Protein 4WPK (pdb70)

Structure (mmCIF, N/CA/C/O backbone):
data_4WPK
#
_entry.id   4WPK
#
_cell.length_a   38.919
_cell.length_b   63.473
_cell.length_c   45.186
_cell.angle_alpha   90.00
_cell.angle_beta   112.89
_cell.angle_gamma   90.00
#
_symmetry.space_group_name_H-M   'P 1 21 1'
#
loop_
_entity.id
_entity.type
_entity.pdbx_description
1 polymer 'Uracil-DNA glycosylase'
2 non-polymer 'CITRIC ACID'
3 non-polymer 'SODIUM ION'
4 water water
#
loop_
_atom_site.group_PDB
_atom_site.id
_atom_site.type_symbol
_atom_site.label_atom_id
_atom_site.label_alt_id
_atom_site.label_comp_id
_atom_site.label_asym_id
_atom_site.label_entity_id
_atom_site.label_seq_id
_atom_site.pdbx_PDB_ins_code
_atom_site.Cartn_x
_atom_site.Cartn_y
_atom_site.Cartn_z
_atom_site.occupancy
_atom_site.B_iso_or_equiv
_atom_site.auth_seq_id
_atom_site.auth_comp_id
_atom_site.auth_asym_id
_atom_site.auth_atom_id
_atom_site.pdbx_PDB_model_num
ATOM 1 N N . SER A 1 11 ? 35.672 -13.975 62.239 1.00 21.48 0 SER A N 1
ATOM 2 C CA . SER A 1 11 ? 35.011 -12.615 62.253 1.00 19.10 0 SER A CA 1
ATOM 3 C C . SER A 1 11 ? 35.939 -11.475 61.834 1.00 14.12 0 SER A C 1
ATOM 4 O O . SER A 1 11 ? 36.963 -11.321 62.420 1.00 14.47 0 SER A O 1
ATOM 7 N N . MET A 1 12 ? 35.518 -10.683 60.849 1.00 15.78 1 MET A N 1
ATOM 8 C CA . MET A 1 12 ? 36.406 -9.653 60.384 1.00 14.48 1 MET A CA 1
ATOM 9 C C . MET A 1 12 ? 36.491 -8.454 61.326 1.00 12.00 1 MET A C 1
ATOM 10 O O . MET A 1 12 ? 37.436 -7.701 61.218 1.00 13.22 1 MET A O 1
ATOM 15 N N . THR A 1 13 ? 35.584 -8.308 62.309 1.00 12.81 2 THR A N 1
ATOM 16 C CA . THR A 1 13 ? 35.811 -7.305 63.323 1.00 14.74 2 THR A CA 1
ATOM 17 C C . THR A 1 13 ? 36.914 -7.732 64.297 1.00 13.46 2 THR A C 1
ATOM 18 O O . THR A 1 13 ? 37.688 -6.862 64.799 1.00 18.02 2 THR A O 1
ATOM 20 N N . ALA A 1 14 ? 37.000 -9.027 64.561 1.00 12.03 3 ALA A N 1
ATOM 21 C CA . ALA A 1 14 ? 37.780 -9.529 65.659 1.00 12.80 3 ALA A CA 1
ATOM 22 C C . ALA A 1 14 ? 39.127 -10.093 65.269 1.00 12.26 3 ALA A C 1
ATOM 23 O O . ALA A 1 14 ? 40.043 -10.072 66.075 1.00 14.04 3 ALA A O 1
ATOM 25 N N . ARG A 1 15 ? 39.270 -10.607 64.046 1.00 12.33 4 ARG A N 1
ATOM 26 C CA . ARG A 1 15 ? 40.516 -11.260 63.678 1.00 12.08 4 ARG A CA 1
ATOM 27 C C . ARG A 1 15 ? 41.187 -10.604 62.509 1.00 10.60 4 ARG A C 1
ATOM 28 O O . ARG A 1 15 ? 40.516 -10.050 61.685 1.00 10.86 4 ARG A O 1
ATOM 36 N N . PRO A 1 16 ? 42.508 -10.784 62.393 1.00 10.94 5 PRO A N 1
ATOM 37 C CA . PRO A 1 16 ? 43.242 -10.009 61.415 1.00 11.05 5 PRO A CA 1
ATOM 38 C C . PRO A 1 16 ? 43.229 -10.641 60.060 1.00 9.21 5 PRO A C 1
ATOM 39 O O . PRO A 1 16 ? 42.924 -11.822 59.932 1.00 10.15 5 PRO A O 1
ATOM 43 N N . LEU A 1 17 ? 43.676 -9.909 59.049 1.00 9.89 6 LEU A N 1
ATOM 44 C CA . LEU A 1 17 ? 43.730 -10.449 57.706 1.00 9.78 6 LEU A CA 1
ATOM 45 C C . LEU A 1 17 ? 44.572 -11.705 57.604 1.00 9.49 6 LEU A C 1
ATOM 46 O O . LEU A 1 17 ? 44.236 -12.595 56.834 1.00 10.40 6 LEU A O 1
ATOM 51 N N . SER A 1 18 ? 45.637 -11.795 58.403 1.00 9.86 7 SER A N 1
ATOM 52 C CA . SER A 1 18 ? 46.470 -12.991 58.327 1.00 11.21 7 SER A CA 1
ATOM 53 C C . SER A 1 18 ? 45.712 -14.259 58.672 1.00 11.48 7 SER A C 1
ATOM 54 O O . SER A 1 18 ? 46.120 -15.345 58.272 1.00 13.27 7 SER A O 1
ATOM 57 N N . GLU A 1 19 ? 44.656 -14.146 59.461 1.00 11.01 8 GLU A N 1
ATOM 58 C CA . GLU A 1 19 ? 43.764 -15.248 59.754 1.00 12.60 8 GLU A CA 1
ATOM 59 C C . GLU A 1 19 ? 42.618 -15.360 58.741 1.00 12.79 8 GLU A C 1
ATOM 60 O O . GLU A 1 19 ? 42.180 -16.467 58.419 1.00 16.69 8 GLU A O 1
ATOM 66 N N . LEU A 1 20 ? 42.071 -14.249 58.266 1.00 10.91 9 LEU A N 1
ATOM 67 C CA . LEU A 1 20 ? 40.856 -14.245 57.460 1.00 11.75 9 LEU A CA 1
ATOM 68 C C . LEU A 1 20 ? 41.075 -14.692 56.010 1.00 10.61 9 LEU A C 1
ATOM 69 O O . LEU A 1 20 ? 40.171 -15.227 55.365 1.00 13.01 9 LEU A O 1
ATOM 74 N N . VAL A 1 21 ? 42.237 -14.349 55.437 1.00 9.46 10 VAL A N 1
ATOM 75 C CA . VAL A 1 21 ? 42.466 -14.511 54.017 1.00 9.33 10 VAL A CA 1
ATOM 76 C C . VAL A 1 21 ? 43.835 -15.165 53.755 1.00 8.58 10 VAL A C 1
ATOM 77 O O . VAL A 1 21 ? 44.628 -15.347 54.667 1.00 9.77 10 VAL A O 1
ATOM 81 N N . GLU A 1 22 ? 44.047 -15.557 52.505 1.00 8.66 11 GLU A N 1
ATOM 82 C CA . GLU A 1 22 ? 45.287 -16.176 52.097 1.00 8.97 11 GLU A CA 1
ATOM 83 C C . GLU A 1 22 ? 46.465 -15.217 52.276 1.00 8.91 11 GLU A C 1
ATOM 84 O O . GLU A 1 22 ? 46.293 -14.009 52.206 1.00 8.88 11 GLU A O 1
ATOM 90 N N . ARG A 1 23 ? 47.676 -15.774 52.447 1.00 10.16 12 ARG A N 1
ATOM 91 C CA . ARG A 1 23 ? 48.813 -14.979 52.850 1.00 11.51 12 ARG A CA 1
ATOM 92 C C . ARG A 1 23 ? 49.092 -13.820 51.895 1.00 9.84 12 ARG A C 1
ATOM 93 O O . ARG A 1 23 ? 49.299 -12.673 52.306 1.00 10.62 12 ARG A O 1
ATOM 101 N N . GLY A 1 24 ? 49.109 -14.099 50.570 1.00 9.91 13 GLY A N 1
ATOM 102 C CA . GLY A 1 24 ? 49.346 -13.001 49.632 1.00 10.25 13 GLY A CA 1
ATOM 103 C C . GLY A 1 24 ? 48.267 -11.907 49.690 1.00 8.87 13 GLY A C 1
ATOM 104 O O . GLY A 1 24 ? 48.541 -10.709 49.609 1.00 9.46 13 GLY A O 1
ATOM 105 N N . TRP A 1 25 ? 47.020 -12.344 49.823 1.00 8.04 14 TRP A N 1
ATOM 106 C CA . TRP A 1 25 ? 45.930 -11.367 49.955 1.00 7.80 14 TRP A CA 1
ATOM 107 C C . TRP A 1 25 ? 46.029 -10.590 51.254 1.00 7.97 14 TRP A C 1
ATOM 108 O O . TRP A 1 25 ? 45.702 -9.411 51.261 1.00 8.19 14 TRP A O 1
ATOM 119 N N . ALA A 1 26 ? 46.516 -11.190 52.329 1.00 8.21 15 ALA A N 1
ATOM 120 C CA . ALA A 1 26 ? 46.598 -10.473 53.590 1.00 9.14 15 ALA A CA 1
ATOM 121 C C . ALA A 1 26 ? 47.557 -9.303 53.442 1.00 9.14 15 ALA A C 1
ATOM 122 O O . ALA A 1 26 ? 47.326 -8.192 53.951 1.00 10.09 15 ALA A O 1
ATOM 124 N N . ALA A 1 27 ? 48.687 -9.538 52.745 1.00 9.46 16 ALA A N 1
ATOM 125 C CA . ALA A 1 27 ? 49.653 -8.435 52.489 1.00 10.64 16 ALA A CA 1
ATOM 126 C C . ALA A 1 27 ? 49.096 -7.424 51.499 1.00 9.71 16 ALA A C 1
ATOM 127 O O . ALA A 1 27 ? 49.259 -6.191 51.648 1.00 11.01 16 ALA A O 1
ATOM 129 N N . ALA A 1 28 ? 48.403 -7.890 50.449 1.00 9.24 17 ALA A N 1
ATOM 130 C CA . ALA A 1 28 ? 47.830 -7.013 49.451 1.00 10.25 17 ALA A CA 1
ATOM 131 C C . ALA A 1 28 ? 46.812 -6.030 50.052 1.00 9.69 17 ALA A C 1
ATOM 132 O O . ALA A 1 28 ? 46.664 -4.914 49.625 1.00 10.68 17 ALA A O 1
ATOM 134 N N . LEU A 1 29 ? 46.068 -6.530 51.037 1.00 8.08 18 LEU A N 1
ATOM 135 C CA . LEU A 1 29 ? 44.988 -5.773 51.674 1.00 8.45 18 LEU A CA 1
ATOM 136 C C . LEU A 1 29 ? 45.449 -5.008 52.893 1.00 8.00 18 LEU A C 1
ATOM 137 O O . LEU A 1 29 ? 44.611 -4.359 53.562 1.00 8.00 18 LEU A O 1
ATOM 142 N N . GLU A 1 30 ? 46.737 -4.983 53.204 1.00 8.69 19 GLU A N 1
ATOM 143 C CA . GLU A 1 30 ? 47.225 -4.239 54.345 1.00 9.19 19 GLU A CA 1
ATOM 144 C C . GLU A 1 30 ? 46.742 -2.793 54.374 1.00 8.73 19 GLU A C 1
ATOM 145 O O . GLU A 1 30 ? 46.357 -2.322 55.472 1.00 9.38 19 GLU A O 1
ATOM 151 N N . PRO A 1 31 ? 46.703 -2.067 53.248 1.00 8.70 20 PRO A N 1
ATOM 152 C CA . PRO A 1 31 ? 46.236 -0.675 53.304 1.00 9.71 20 PRO A CA 1
ATOM 153 C C . PRO A 1 31 ? 44.799 -0.500 53.766 1.00 9.96 20 PRO A C 1
ATOM 154 O O . PRO A 1 31 ? 44.421 0.600 54.149 1.00 13.24 20 PRO A O 1
ATOM 158 N N . VAL A 1 32 ? 43.989 -1.554 53.664 1.00 8.04 21 VAL A N 1
ATOM 159 C CA . VAL A 1 32 ? 42.598 -1.532 54.102 1.00 7.97 21 VAL A CA 1
ATOM 160 C C . VAL A 1 32 ? 42.338 -2.414 55.306 1.00 8.05 21 VAL A C 1
ATOM 161 O O . VAL A 1 32 ? 41.180 -2.728 55.591 1.00 8.35 21 VAL A O 1
ATOM 165 N N . ALA A 1 33 ? 43.358 -2.714 56.103 1.00 8.85 22 ALA A N 1
ATOM 166 C CA . ALA A 1 33 ? 43.140 -3.557 57.271 1.00 9.36 22 ALA A CA 1
ATOM 167 C C . ALA A 1 33 ? 42.117 -2.937 58.232 1.00 8.97 22 ALA A C 1
ATOM 168 O O . ALA A 1 33 ? 41.191 -3.597 58.737 1.00 9.57 22 ALA A O 1
ATOM 170 N N . ASP A 1 34 ? 42.296 -1.674 58.554 1.00 9.94 23 ASP A N 1
ATOM 171 C CA . ASP A 1 34 ? 41.353 -1.003 59.469 1.00 10.49 23 ASP A CA 1
ATOM 172 C C . ASP A 1 34 ? 39.976 -0.926 58.863 1.00 9.66 23 ASP A C 1
ATOM 173 O O . ASP A 1 34 ? 38.974 -1.063 59.561 1.00 10.44 23 ASP A O 1
ATOM 178 N N A GLN A 1 35 ? 39.895 -0.692 57.577 0.50 9.48 24 GLN A N 1
ATOM 179 N N B GLN A 1 35 ? 39.883 -0.711 57.573 0.50 9.64 24 GLN A N 1
ATOM 180 C CA A GLN A 1 35 ? 38.642 -0.632 56.881 0.50 8.63 24 GLN A CA 1
ATOM 181 C CA B GLN A 1 35 ? 38.612 -0.664 56.894 0.50 9.24 24 GLN A CA 1
ATOM 182 C C A GLN A 1 35 ? 37.876 -1.951 56.895 0.50 7.99 24 GLN A C 1
ATOM 183 C C B GLN A 1 35 ? 37.864 -1.965 56.899 0.50 8.06 24 GLN A C 1
ATOM 184 O O A GLN A 1 35 ? 36.657 -1.959 57.055 0.50 8.79 24 GLN A O 1
ATOM 185 O O B GLN A 1 35 ? 36.646 -1.978 57.055 0.50 8.90 24 GLN A O 1
ATOM 196 N N . VAL A 1 36 ? 38.588 -3.066 56.777 1.00 7.75 25 VAL A N 1
ATOM 197 C CA . VAL A 1 36 ? 37.941 -4.376 56.867 1.00 8.27 25 VAL A CA 1
ATOM 198 C C . VAL A 1 36 ? 37.366 -4.546 58.274 1.00 7.89 25 VAL A C 1
ATOM 199 O O . VAL A 1 36 ? 36.240 -5.028 58.440 1.00 8.31 25 VAL A O 1
ATOM 203 N N . ALA A 1 37 ? 38.140 -4.187 59.309 1.00 8.40 26 ALA A N 1
ATOM 204 C CA . ALA A 1 37 ? 37.609 -4.279 60.693 1.00 9.39 26 ALA A CA 1
ATOM 205 C C . ALA A 1 37 ? 36.391 -3.395 60.821 1.00 8.81 26 ALA A C 1
ATOM 206 O O . ALA A 1 37 ? 35.426 -3.773 61.475 1.00 9.53 26 ALA A O 1
ATOM 208 N N . HIS A 1 38 ? 36.424 -2.185 60.264 1.00 8.77 27 HIS A N 1
ATOM 209 C CA . HIS A 1 38 ? 35.277 -1.305 60.292 1.00 9.71 27 HIS A CA 1
ATOM 210 C C . HIS A 1 38 ? 34.062 -1.918 59.612 1.00 8.37 27 HIS A C 1
ATOM 211 O O . HIS A 1 38 ? 32.946 -1.727 60.082 1.00 8.86 27 HIS A O 1
ATOM 218 N N . MET A 1 39 ? 34.243 -2.636 58.522 1.00 8.33 28 MET A N 1
ATOM 219 C CA . MET A 1 39 ? 33.118 -3.294 57.885 1.00 7.91 28 MET A CA 1
ATOM 220 C C . MET A 1 39 ? 32.564 -4.399 58.801 1.00 7.65 28 MET A C 1
ATOM 221 O O . MET A 1 39 ? 31.350 -4.579 58.866 1.00 8.35 28 MET A O 1
ATOM 226 N N . GLY A 1 40 ? 33.430 -5.089 59.554 1.00 8.20 29 GLY A N 1
ATOM 227 C CA . GLY A 1 40 ? 32.940 -6.033 60.541 1.00 8.45 29 GLY A CA 1
ATOM 228 C C . GLY A 1 40 ? 32.060 -5.344 61.582 1.00 8.18 29 GLY A C 1
ATOM 229 O O . GLY A 1 40 ? 31.018 -5.864 62.010 1.00 8.89 29 GLY A O 1
ATOM 230 N N . GLN A 1 41 ? 32.457 -4.141 62.009 1.00 8.32 30 GLN A N 1
ATOM 231 C CA . GLN A 1 41 ? 31.674 -3.372 62.939 1.00 8.87 30 GLN A CA 1
ATOM 232 C C . GLN A 1 41 ? 30.357 -2.898 62.346 1.00 8.59 30 GLN A C 1
ATOM 233 O O . GLN A 1 41 ? 29.322 -2.895 63.020 1.00 9.29 30 GLN A 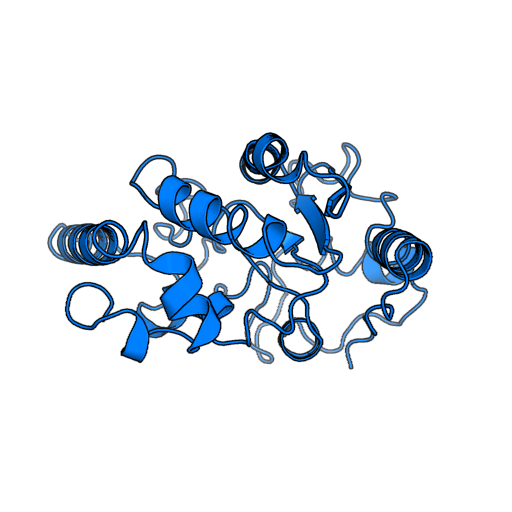O 1
ATOM 239 N N . PHE A 1 42 ? 30.368 -2.530 61.049 1.00 8.20 31 PHE A N 1
ATOM 240 C CA . PHE A 1 42 ? 29.131 -2.163 60.369 1.00 8.49 31 PHE A CA 1
ATOM 241 C C . PHE A 1 42 ? 28.132 -3.320 60.376 1.00 8.04 31 PHE A C 1
ATOM 242 O O . PHE A 1 42 ? 26.962 -3.174 60.667 1.00 8.52 31 PHE A O 1
ATOM 250 N N . LEU A 1 43 ? 28.636 -4.509 60.058 1.00 8.13 32 LEU A N 1
ATOM 251 C CA . LEU A 1 43 ? 27.770 -5.707 59.982 1.00 8.11 32 LEU A CA 1
ATOM 252 C C . LEU A 1 43 ? 27.224 -6.054 61.370 1.00 7.82 32 LEU A C 1
ATOM 253 O O . LEU A 1 43 ? 26.051 -6.404 61.501 1.00 8.34 32 LEU A O 1
ATOM 258 N N . ARG A 1 44 ? 28.048 -5.937 62.396 1.00 8.08 33 ARG A N 1
ATOM 259 C CA . ARG A 1 44 ? 27.590 -6.109 63.780 1.00 8.11 33 ARG A CA 1
ATOM 260 C C . ARG A 1 44 ? 26.449 -5.153 64.067 1.00 8.38 33 ARG A C 1
ATOM 261 O O . ARG A 1 44 ? 25.436 -5.547 64.667 1.00 9.21 33 ARG A O 1
ATOM 269 N N . ALA A 1 45 ? 26.621 -3.888 63.712 1.00 8.29 34 ALA A N 1
ATOM 270 C CA . ALA A 1 45 ? 25.573 -2.899 63.971 1.00 8.85 34 ALA A CA 1
ATOM 271 C C . ALA A 1 45 ? 24.305 -3.196 63.179 1.00 8.44 34 ALA A C 1
ATOM 272 O O . ALA A 1 45 ? 23.207 -2.937 63.684 1.00 9.63 34 ALA A O 1
ATOM 274 N N . GLU A 1 46 ? 24.406 -3.733 61.970 1.00 8.63 35 GLU A N 1
ATOM 275 C CA . GLU A 1 46 ? 23.222 -4.123 61.236 1.00 8.21 35 GLU A CA 1
ATOM 276 C C . GLU A 1 46 ? 22.444 -5.176 62.004 1.00 8.16 35 GLU A C 1
ATOM 277 O O . GLU A 1 46 ? 21.206 -5.060 62.164 1.00 8.86 35 GLU A O 1
ATOM 283 N N A ILE A 1 47 ? 23.141 -6.216 62.466 0.54 8.22 36 ILE A N 1
ATOM 284 N N B ILE A 1 47 ? 23.150 -6.233 62.450 0.46 8.10 36 ILE A N 1
ATOM 285 C CA A ILE A 1 47 ? 22.457 -7.252 63.228 0.54 8.93 36 ILE A CA 1
ATOM 286 C CA B ILE A 1 47 ? 22.517 -7.303 63.231 0.46 8.31 36 ILE A CA 1
ATOM 287 C C A ILE A 1 47 ? 21.819 -6.683 64.476 0.54 9.19 36 ILE A C 1
ATOM 288 C C B ILE A 1 47 ? 21.872 -6.756 64.494 0.46 8.88 36 ILE A C 1
ATOM 289 O O A ILE A 1 47 ? 20.667 -6.988 64.815 0.54 10.71 36 ILE A O 1
ATOM 290 O O B ILE A 1 47 ? 20.746 -7.131 64.834 0.46 9.14 36 ILE A O 1
ATOM 299 N N . ALA A 1 48 ? 22.568 -5.861 65.208 1.00 8.93 37 ALA A N 1
ATOM 300 C CA . ALA A 1 48 ? 22.026 -5.258 66.416 1.00 9.89 37 ALA A CA 1
ATOM 301 C C . ALA A 1 48 ? 20.751 -4.469 66.136 1.00 10.32 37 ALA A C 1
ATOM 3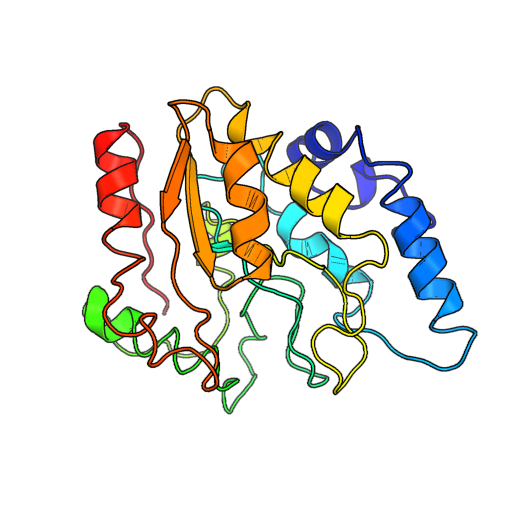02 O O . ALA A 1 48 ? 19.833 -4.478 66.969 1.00 12.21 37 ALA A O 1
ATOM 304 N N . ALA A 1 49 ? 20.671 -3.844 64.977 1.00 10.13 38 ALA A N 1
ATOM 305 C CA . ALA A 1 49 ? 19.501 -3.062 64.598 1.00 10.59 38 ALA A CA 1
ATOM 306 C C . ALA A 1 49 ? 18.375 -3.893 64.044 1.00 10.76 38 ALA A C 1
ATOM 307 O O . ALA A 1 49 ? 17.304 -3.406 63.799 1.00 15.72 38 ALA A O 1
ATOM 309 N N . GLY A 1 50 ? 18.591 -5.174 63.819 1.00 10.21 39 GLY A N 1
ATOM 310 C CA . GLY A 1 50 ? 17.576 -6.071 63.298 1.00 11.01 39 GLY A CA 1
ATOM 311 C C . GLY A 1 50 ? 17.527 -6.256 61.812 1.00 10.36 39 GLY A C 1
ATOM 312 O O . GLY A 1 50 ? 16.516 -6.736 61.315 1.00 14.12 39 GLY A O 1
ATOM 313 N N . ARG A 1 51 ? 18.601 -5.885 61.120 1.00 9.97 40 ARG A N 1
ATOM 314 C CA . ARG A 1 51 ? 18.745 -6.092 59.682 1.00 10.88 40 ARG A CA 1
ATOM 315 C C . ARG A 1 51 ? 19.696 -7.239 59.482 1.00 10.73 40 ARG A C 1
ATOM 316 O O . ARG A 1 51 ? 20.551 -7.486 60.308 1.00 13.54 40 ARG A O 1
ATOM 324 N N . ARG A 1 52 ? 19.536 -7.886 58.392 1.00 13.55 41 ARG A N 1
ATOM 325 C CA . ARG A 1 52 ? 20.347 -9.040 58.010 1.00 13.56 41 ARG A CA 1
ATOM 326 C C . ARG A 1 52 ? 21.337 -8.680 56.908 1.00 11.31 41 ARG A C 1
ATOM 327 O O . ARG A 1 52 ? 21.245 -7.618 56.288 1.00 12.70 41 ARG A O 1
ATOM 335 N N . TYR A 1 53 ? 22.298 -9.590 56.689 1.00 10.94 42 TYR A N 1
ATOM 336 C CA . TYR A 1 53 ? 23.183 -9.430 55.524 1.00 10.66 42 TYR A CA 1
ATOM 337 C C . TYR A 1 53 ? 23.513 -10.776 54.949 1.00 10.42 42 TYR A C 1
ATOM 338 O O . TYR A 1 53 ? 23.411 -11.802 55.598 1.00 11.66 42 TYR A O 1
ATOM 347 N N . LEU A 1 54 ? 23.920 -10.751 53.701 1.00 9.06 43 LEU A N 1
ATOM 348 C CA . LEU A 1 54 ? 24.360 -11.917 52.906 1.00 9.05 43 LEU A CA 1
ATOM 349 C C . LEU A 1 54 ? 25.712 -11.527 52.273 1.00 8.80 43 LEU A C 1
ATOM 350 O O . LEU A 1 54 ? 25.926 -10.342 51.976 1.00 8.78 43 LEU A O 1
ATOM 355 N N . PRO A 1 55 ? 26.587 -12.491 51.980 1.00 8.04 44 PRO A N 1
ATOM 356 C CA . PRO A 1 55 ? 26.494 -13.920 52.377 1.00 8.73 44 PRO A CA 1
ATOM 357 C C . PRO A 1 55 ? 26.770 -14.047 53.870 1.00 10.01 44 PRO A C 1
ATOM 358 O O . PRO A 1 55 ? 26.903 -13.075 54.622 1.00 11.13 44 PRO A O 1
ATOM 362 N N . ALA A 1 56 ? 26.814 -15.287 54.301 1.00 11.33 45 ALA A N 1
ATOM 363 C CA . ALA A 1 56 ? 27.189 -15.587 55.665 1.00 13.37 45 ALA A CA 1
ATOM 364 C C . ALA A 1 56 ? 28.495 -14.943 55.999 1.00 12.06 45 ALA A C 1
ATOM 365 O O . ALA A 1 56 ? 29.413 -14.811 55.143 1.00 11.51 45 ALA A O 1
ATOM 367 N N . GLY A 1 57 ? 28.650 -14.511 57.247 1.00 14.10 46 GLY A N 1
ATOM 368 C CA . GLY A 1 57 ? 29.845 -13.808 57.672 1.00 13.82 46 GLY A CA 1
ATOM 369 C C . GLY A 1 57 ? 31.160 -14.479 57.268 1.00 12.75 46 GLY A C 1
ATOM 370 O O . GLY A 1 57 ? 32.116 -13.840 56.799 1.00 14.09 46 GLY A O 1
ATOM 371 N N . SER A 1 58 ? 31.204 -15.790 57.447 1.00 13.50 47 SER A N 1
ATOM 372 C CA . SER A 1 58 ? 32.386 -16.562 57.164 1.00 15.59 47 SER A CA 1
ATOM 373 C C . SER A 1 58 ? 32.699 -16.639 55.668 1.00 12.63 47 SER A C 1
ATOM 374 O O . SER A 1 58 ? 33.825 -17.052 55.331 1.00 14.54 47 SER A O 1
ATOM 377 N N . ASN A 1 59 ? 31.759 -16.307 54.794 1.00 10.58 48 ASN A N 1
ATOM 378 C CA . ASN A 1 59 ? 31.971 -16.294 53.363 1.00 9.82 48 ASN A CA 1
ATOM 379 C C . ASN A 1 59 ? 32.256 -14.905 52.799 1.00 8.24 48 ASN A C 1
ATOM 380 O O . ASN A 1 59 ? 32.570 -14.806 51.603 1.00 7.75 48 ASN A O 1
ATOM 385 N N . VAL A 1 60 ? 32.135 -13.844 53.582 1.00 8.37 49 VAL A N 1
ATOM 386 C CA . VAL A 1 60 ? 32.202 -12.494 52.984 1.00 7.86 49 VAL A CA 1
ATOM 387 C C . VAL A 1 60 ? 33.530 -12.280 52.225 1.00 7.18 49 VAL A C 1
ATOM 388 O O . VAL A 1 60 ? 33.516 -11.716 51.127 1.00 7.05 49 VAL A O 1
ATOM 392 N N . LEU A 1 61 ? 34.641 -12.708 52.812 1.00 7.24 50 LEU A N 1
ATOM 393 C CA . LEU A 1 61 ? 35.971 -12.516 52.219 1.00 7.17 50 LEU A CA 1
ATOM 394 C C . LEU A 1 61 ? 36.459 -13.749 51.458 1.00 7.35 50 LEU A C 1
ATOM 395 O O . LEU A 1 61 ? 37.655 -13.878 51.165 1.00 8.15 50 LEU A O 1
ATOM 400 N N . ARG A 1 62 ? 35.552 -14.663 51.100 1.00 7.35 51 ARG A N 1
ATOM 401 C CA . ARG A 1 62 ? 35.963 -15.935 50.491 1.00 7.91 51 ARG A CA 1
ATOM 402 C C . ARG A 1 62 ? 36.784 -15.772 49.243 1.00 7.64 51 ARG A C 1
ATOM 403 O O . ARG A 1 62 ? 37.656 -16.613 48.942 1.00 7.89 51 ARG A O 1
ATOM 411 N N . ALA A 1 63 ? 36.507 -14.744 48.420 1.00 7.24 52 ALA A N 1
ATOM 412 C CA . ALA A 1 63 ? 37.287 -14.611 47.168 1.00 7.47 52 ALA A CA 1
ATOM 413 C C . ALA A 1 63 ? 38.745 -14.456 47.429 1.00 7.08 52 ALA A C 1
ATOM 414 O O . ALA A 1 63 ? 39.550 -14.822 46.563 1.00 8.28 52 ALA A O 1
ATOM 416 N N . PHE A 1 64 ? 39.128 -13.947 48.616 1.00 6.70 53 PHE A N 1
ATOM 417 C CA . PHE A 1 64 ? 40.493 -13.712 48.992 1.00 7.48 53 PHE A CA 1
ATOM 418 C C . PHE A 1 64 ? 41.129 -14.878 49.709 1.00 7.24 53 PHE A C 1
ATOM 419 O O . PHE A 1 64 ? 42.210 -14.778 50.301 1.00 7.74 53 PHE A O 1
ATOM 427 N N . THR A 1 65 ? 40.474 -16.042 49.679 1.00 7.94 54 THR A N 1
ATOM 428 C CA . THR A 1 65 ? 41.019 -17.293 50.231 1.00 8.71 54 THR A CA 1
ATOM 429 C C . THR A 1 65 ? 41.667 -18.161 49.184 1.00 9.14 54 THR A C 1
ATOM 430 O O . THR A 1 65 ? 42.277 -19.182 49.554 1.00 12.53 54 THR A O 1
ATOM 434 N N . PHE A 1 66 ? 41.612 -17.760 47.928 1.00 9.25 55 PHE A N 1
ATOM 435 C CA . PHE A 1 66 ? 42.352 -18.400 46.844 1.00 9.65 55 PHE A CA 1
ATOM 436 C C . PHE A 1 66 ? 43.611 -17.540 46.606 1.00 10.22 55 PHE A C 1
ATOM 437 O O . PHE A 1 66 ? 43.582 -16.339 46.870 1.00 12.50 55 PHE A O 1
ATOM 445 N N . PRO A 1 67 ? 44.698 -18.122 46.146 1.00 10.09 56 PRO A N 1
ATOM 446 C CA . PRO A 1 67 ? 45.979 -17.345 46.220 1.00 10.15 56 PRO A CA 1
ATOM 447 C C . PRO A 1 67 ? 46.074 -16.122 45.319 1.00 9.40 56 PRO A C 1
ATOM 448 O O . PRO A 1 67 ? 45.840 -16.186 44.110 1.00 9.39 56 PRO A O 1
ATOM 452 N N . PHE A 1 68 ? 46.447 -15.007 45.928 1.00 8.81 57 PHE A N 1
ATOM 453 C CA . PHE A 1 68 ? 46.645 -13.761 45.231 1.00 8.68 57 PHE A CA 1
ATOM 454 C C . PHE A 1 68 ? 47.612 -13.902 44.077 1.00 8.81 57 PHE A C 1
ATOM 455 O O . PHE A 1 68 ? 47.387 -13.372 42.985 1.00 9.19 57 PHE A O 1
ATOM 463 N N . ASP A 1 69 ? 48.715 -14.610 44.292 1.00 9.59 58 ASP A N 1
ATOM 464 C CA . ASP A 1 69 ? 49.754 -14.706 43.243 1.00 10.79 58 ASP A CA 1
ATOM 465 C C . ASP A 1 69 ? 49.301 -15.535 42.058 1.00 9.78 58 ASP A C 1
ATOM 466 O O . ASP A 1 69 ? 49.925 -15.406 41.005 1.00 12.53 58 ASP A O 1
ATOM 471 N N A ASN A 1 70 ? 48.230 -16.345 42.234 0.48 9.80 59 ASN A N 1
ATOM 472 N N B ASN A 1 70 ? 48.235 -16.315 42.191 0.52 9.76 59 ASN A N 1
ATOM 473 C CA A ASN A 1 70 ? 47.688 -17.231 41.203 0.48 9.79 59 ASN A CA 1
ATOM 474 C CA B ASN A 1 70 ? 47.821 -17.137 41.101 0.52 9.43 59 ASN A CA 1
ATOM 475 C C A ASN A 1 70 ? 46.612 -16.599 40.355 0.48 8.47 59 ASN A C 1
ATOM 476 C C B ASN A 1 70 ? 46.770 -16.491 40.227 0.52 8.61 59 ASN A C 1
ATOM 477 O O A ASN A 1 70 ? 46.109 -17.228 39.415 0.48 8.20 59 ASN A O 1
ATOM 478 O O B ASN A 1 70 ? 46.466 -16.980 39.134 0.52 7.69 59 ASN A O 1
ATOM 487 N N . VAL A 1 71 ? 46.218 -15.341 40.647 1.00 7.91 60 VAL A N 1
ATOM 488 C CA . VAL A 1 71 ? 45.132 -14.752 39.852 1.00 7.45 60 VAL A CA 1
ATOM 489 C C . VAL A 1 71 ? 45.670 -14.347 38.504 1.00 7.59 60 VAL A C 1
ATOM 490 O O . VAL A 1 71 ? 46.685 -13.640 38.424 1.00 9.19 60 VAL A O 1
ATOM 494 N N . ARG A 1 72 ? 44.965 -14.713 37.454 1.00 7.28 61 ARG A N 1
ATOM 495 C CA . ARG A 1 72 ? 45.230 -14.245 36.088 1.00 9.06 61 ARG A CA 1
ATOM 496 C C . ARG A 1 72 ? 44.075 -13.475 35.519 1.00 7.75 61 ARG A C 1
ATOM 497 O O . ARG A 1 72 ? 44.321 -12.611 34.683 1.00 9.25 61 ARG A O 1
ATOM 505 N N . VAL A 1 73 ? 42.843 -13.807 35.917 1.00 8.00 62 VAL A N 1
ATOM 506 C CA . VAL A 1 73 ? 41.645 -13.091 35.460 1.00 7.87 62 VAL A CA 1
ATOM 507 C C . VAL A 1 73 ? 40.870 -12.687 36.696 1.00 7.29 62 VAL A C 1
ATOM 508 O O . VAL A 1 73 ? 40.773 -13.465 37.648 1.00 8.66 62 VAL A O 1
ATOM 512 N N A LEU A 1 74 ? 40.310 -11.484 36.749 0.57 7.09 63 LEU A N 1
ATOM 513 N N B LEU A 1 74 ? 40.282 -11.508 36.591 0.43 7.22 63 LEU A N 1
ATOM 514 C CA A LEU A 1 74 ? 39.248 -11.221 37.766 0.57 6.92 63 LEU A CA 1
ATOM 515 C CA B LEU A 1 74 ? 39.407 -10.934 37.592 0.43 7.34 63 LEU A CA 1
ATOM 516 C C A LEU A 1 74 ? 38.006 -10.867 37.046 0.57 7.31 63 LEU A C 1
ATOM 517 C C B LEU A 1 74 ? 38.001 -10.901 36.946 0.43 7.66 63 LEU A C 1
ATOM 518 O O A LEU A 1 74 ? 37.989 -10.090 36.097 0.57 7.09 63 LEU A O 1
ATOM 519 O O B LEU A 1 74 ? 37.890 -10.478 35.831 0.43 9.08 63 LEU A O 1
ATOM 528 N N . ILE A 1 75 ? 36.936 -11.424 37.583 1.00 7.20 64 ILE A N 1
ATOM 529 C CA . ILE A 1 75 ? 35.569 -11.088 37.215 1.00 7.08 64 ILE A CA 1
ATOM 530 C C . ILE A 1 75 ? 34.996 -10.269 38.350 1.00 7.45 64 ILE A C 1
ATOM 531 O O . ILE A 1 75 ? 35.204 -10.576 39.528 1.00 9.21 64 ILE A O 1
ATOM 536 N N . VAL A 1 76 ? 34.384 -9.136 37.999 1.00 6.63 65 VAL A N 1
ATOM 537 C CA . VAL A 1 76 ? 33.828 -8.257 39.017 1.00 6.53 65 VAL A CA 1
ATOM 538 C C . VAL A 1 76 ? 32.359 -8.020 38.706 1.00 6.19 65 VAL A C 1
ATOM 539 O O . VAL A 1 76 ? 31.987 -7.590 37.620 1.00 6.88 65 VAL A O 1
ATOM 543 N N . GLY A 1 77 ? 31.503 -8.346 39.703 1.00 6.30 66 GLY A N 1
ATOM 544 C CA . GLY A 1 77 ? 30.130 -7.978 39.690 1.00 6.68 66 GLY A CA 1
ATOM 545 C C . GLY A 1 77 ? 29.809 -6.834 40.657 1.00 6.40 66 GLY A C 1
ATOM 546 O O . GLY A 1 77 ? 30.698 -6.145 41.149 1.00 7.15 66 GLY A O 1
ATOM 547 N N . GLN A 1 78 ? 28.505 -6.651 40.908 1.00 6.36 67 GLN A N 1
ATOM 548 C CA . GLN A 1 78 ? 28.034 -5.523 41.704 1.00 6.50 67 GLN A CA 1
ATOM 549 C C . GLN A 1 78 ? 28.090 -5.795 43.212 1.00 6.40 67 GLN A C 1
ATOM 550 O O . GLN A 1 78 ? 28.723 -5.076 43.983 1.00 6.57 67 GLN A O 1
ATOM 556 N N . ASP A 1 79 ? 27.375 -6.840 43.637 1.00 6.50 68 ASP A N 1
ATOM 557 C CA . ASP A 1 79 ? 27.164 -7.176 45.048 1.00 6.26 68 ASP A CA 1
ATOM 558 C C . ASP A 1 79 ? 26.581 -8.565 45.085 1.00 6.26 68 ASP A C 1
ATOM 559 O O . ASP A 1 79 ? 26.211 -9.115 44.047 1.00 7.16 68 ASP A O 1
ATOM 564 N N . PRO A 1 80 ? 26.483 -9.159 46.281 1.00 6.21 69 PRO A N 1
ATOM 565 C CA . PRO A 1 80 ? 26.030 -10.556 46.345 1.00 6.60 69 PRO A CA 1
ATOM 566 C C . PRO A 1 80 ? 24.606 -10.740 45.949 1.00 6.86 69 PRO A C 1
ATOM 567 O O . PRO A 1 80 ? 23.783 -9.829 46.081 1.00 7.87 69 PRO A O 1
ATOM 571 N N . TYR A 1 81 ? 24.250 -11.978 45.594 1.00 7.24 70 TYR A N 1
ATOM 572 C CA . TYR A 1 81 ? 22.843 -12.276 45.329 1.00 7.58 70 TYR A CA 1
ATOM 573 C C . TYR A 1 81 ? 21.993 -11.866 46.524 1.00 8.52 70 TYR A C 1
ATOM 574 O O . TYR A 1 81 ? 22.389 -12.093 47.648 1.00 8.95 70 TYR A O 1
ATOM 583 N N . PRO A 1 82 ? 20.792 -11.308 46.254 1.00 9.94 71 PRO A N 1
ATOM 584 C CA . PRO A 1 82 ? 19.967 -10.790 47.343 1.00 11.03 71 PRO A CA 1
ATOM 585 C C . PRO A 1 82 ? 19.084 -11.859 48.020 1.00 11.58 71 PRO A C 1
ATOM 586 O O . PRO A 1 82 ? 18.475 -11.558 49.036 1.00 12.16 71 PRO A O 1
ATOM 590 N N . THR A 1 83 ? 18.990 -13.064 47.416 1.00 12.07 72 THR A N 1
ATOM 591 C CA . THR A 1 83 ? 18.053 -14.001 47.896 1.00 13.71 72 THR A CA 1
ATOM 592 C C . THR A 1 83 ? 18.772 -14.913 48.875 1.00 12.88 72 THR A C 1
ATOM 593 O O . THR A 1 83 ? 19.867 -15.530 48.581 1.00 14.24 72 THR A O 1
ATOM 597 N N . PRO A 1 84 ? 18.299 -15.046 50.095 1.00 13.91 73 PRO A N 1
ATOM 598 C CA . PRO A 1 84 ? 18.942 -15.954 50.995 1.00 13.84 73 PRO A CA 1
ATOM 599 C C . PRO A 1 84 ? 19.139 -17.426 50.457 1.00 16.53 73 PRO A C 1
ATOM 600 O O . PRO A 1 84 ? 18.247 -17.925 49.821 1.00 18.61 73 PRO A O 1
ATOM 604 N N . GLY A 1 85 ? 20.310 -18.039 50.646 1.00 16.28 74 GLY A N 1
ATOM 605 C CA . GLY A 1 85 ? 20.575 -19.367 50.088 1.00 16.01 74 GLY A CA 1
ATOM 606 C C . GLY A 1 85 ? 21.347 -19.345 48.765 1.00 13.74 74 GLY A C 1
ATOM 607 O O . GLY A 1 85 ? 21.708 -20.427 48.260 1.00 14.80 74 GLY A O 1
ATOM 608 N N . HIS A 1 86 ? 21.572 -18.171 48.199 1.00 10.78 75 HIS A N 1
ATOM 609 C CA . HIS A 1 86 ? 22.301 -18.041 46.927 1.00 9.43 75 HIS A CA 1
ATOM 610 C C . HIS A 1 86 ? 23.756 -17.619 47.148 1.00 8.40 75 HIS A C 1
ATOM 611 O O . HIS A 1 86 ? 24.662 -18.348 46.720 1.00 9.70 75 HIS A O 1
ATOM 618 N N . ALA A 1 87 ? 24.014 -16.453 47.694 1.00 8.45 76 ALA A N 1
ATOM 619 C CA . ALA A 1 87 ? 25.404 -15.952 47.724 1.00 8.55 76 ALA A CA 1
ATOM 620 C C . ALA A 1 87 ? 26.263 -16.819 48.628 1.00 9.01 76 ALA A C 1
ATOM 621 O O . ALA A 1 87 ? 25.855 -17.151 49.750 1.00 9.92 76 ALA A O 1
ATOM 623 N N . VAL A 1 88 ? 27.490 -17.079 48.169 1.00 8.19 77 VAL A N 1
ATOM 624 C CA . VAL A 1 88 ? 28.458 -17.825 48.888 1.00 8.42 77 VAL A CA 1
ATOM 625 C C . VAL A 1 88 ? 29.809 -17.165 48.963 1.00 7.98 77 VAL A C 1
ATOM 626 O O . VAL A 1 88 ? 30.822 -17.804 49.317 1.00 9.02 77 VAL A O 1
ATOM 630 N N . GLY A 1 89 ? 29.902 -15.884 48.630 1.00 7.26 78 GLY A N 1
ATOM 631 C CA . GLY A 1 89 ? 31.165 -15.160 48.715 1.00 7.39 78 GLY A CA 1
ATOM 632 C C . GLY A 1 89 ? 32.053 -15.212 47.517 1.00 7.07 78 GLY A C 1
ATOM 633 O O . GLY A 1 89 ? 33.178 -14.716 47.570 1.00 7.84 78 GLY A O 1
ATOM 634 N N . LEU A 1 90 ? 31.567 -15.790 46.412 1.00 7.67 79 LEU A N 1
ATOM 635 C CA . LEU A 1 90 ? 32.302 -15.846 45.149 1.00 7.01 79 LEU A CA 1
ATOM 636 C C . LEU A 1 90 ? 31.353 -15.304 44.117 1.00 7.00 79 LEU A C 1
ATOM 637 O O . LEU A 1 90 ? 30.301 -15.900 43.897 1.00 8.57 79 LEU A O 1
ATOM 642 N N . SER A 1 91 ? 31.664 -14.157 43.502 1.00 6.47 80 SER A N 1
ATOM 643 C CA . SER A 1 91 ? 30.715 -13.470 42.627 1.00 6.84 80 SER A CA 1
ATOM 644 C C . SER A 1 91 ? 30.052 -14.426 41.663 1.00 6.14 80 SER A C 1
ATOM 645 O O . SER A 1 91 ? 30.728 -15.136 40.891 1.00 8.00 80 SER A O 1
ATOM 648 N N . PHE A 1 92 ? 28.722 -14.382 41.671 1.00 5.63 81 PHE A N 1
ATOM 649 C CA . PHE A 1 92 ? 27.825 -15.117 40.788 1.00 6.26 81 PHE A CA 1
ATOM 650 C C . PHE A 1 92 ? 27.711 -16.620 41.073 1.00 6.29 81 PHE A C 1
ATOM 651 O O . PHE A 1 92 ? 26.801 -17.262 40.528 1.00 7.00 81 PHE A O 1
ATOM 659 N N . SER A 1 93 ? 28.552 -17.146 41.910 1.00 6.55 82 SER A N 1
ATOM 660 C CA . SER A 1 93 ? 28.525 -18.591 42.193 1.00 6.86 82 SER A CA 1
ATOM 661 C C . SER A 1 93 ? 27.389 -18.929 43.146 1.00 6.85 82 SER A C 1
ATOM 662 O O . SER A 1 93 ? 27.027 -18.148 44.017 1.00 8.18 82 SER A O 1
ATOM 665 N N . VAL A 1 94 ? 26.889 -20.162 43.028 1.00 7.37 83 VAL A N 1
ATOM 666 C CA . VAL A 1 94 ? 25.962 -20.713 44.034 1.00 7.67 83 VAL A CA 1
ATOM 667 C C . VAL A 1 94 ? 26.476 -22.074 44.450 1.00 7.60 83 VAL A C 1
ATOM 668 O O . VAL A 1 94 ? 27.304 -22.691 43.805 1.00 8.69 83 VAL A O 1
ATOM 672 N N . ALA A 1 95 ? 25.955 -22.563 45.583 1.00 7.89 84 ALA A N 1
ATOM 673 C CA . ALA A 1 95 ? 26.329 -23.906 46.019 1.00 8.82 84 ALA A CA 1
ATOM 674 C C . ALA A 1 95 ? 25.888 -24.918 44.964 1.00 8.23 84 ALA A C 1
ATOM 675 O O . ALA A 1 95 ? 24.941 -24.700 44.210 1.00 8.15 84 ALA A O 1
ATOM 677 N N . PRO A 1 96 ? 26.583 -26.082 44.895 1.00 9.52 85 PRO A N 1
ATOM 678 C CA . PRO A 1 96 ? 26.331 -27.044 43.847 1.00 11.03 85 PRO A CA 1
ATOM 679 C C . PRO A 1 96 ? 24.947 -27.677 43.911 1.00 10.86 85 PRO A C 1
ATOM 680 O O . PRO A 1 96 ? 24.520 -28.198 42.900 1.00 14.48 85 PRO A O 1
ATOM 684 N N . ASP A 1 97 ? 24.214 -27.541 45.033 1.00 9.39 86 ASP A N 1
ATOM 685 C CA . ASP A 1 97 ? 22.862 -28.029 45.163 1.00 10.06 86 ASP A CA 1
ATOM 686 C C . ASP A 1 97 ? 21.765 -27.021 44.926 1.00 9.90 86 ASP A C 1
ATOM 687 O O . ASP A 1 97 ? 20.604 -27.335 45.056 1.00 10.76 86 ASP A O 1
ATOM 692 N N . VAL A 1 98 ? 22.113 -25.805 44.497 1.00 9.04 87 VAL A N 1
ATOM 693 C CA . VAL A 1 98 ? 21.087 -24.799 44.223 1.00 8.67 87 VAL A CA 1
ATOM 694 C C . VAL A 1 98 ? 20.454 -24.977 42.859 1.00 8.41 87 VAL A C 1
ATOM 695 O O . VAL A 1 98 ? 21.147 -25.070 41.829 1.00 9.24 87 VAL A O 1
ATOM 699 N N . ARG A 1 99 ? 19.143 -25.016 42.840 1.00 8.67 88 ARG A N 1
ATOM 700 C CA . ARG A 1 99 ? 18.386 -24.986 41.640 1.00 8.71 88 ARG A CA 1
ATOM 701 C C . ARG A 1 99 ? 16.996 -24.448 41.993 1.00 9.76 88 ARG A C 1
ATOM 702 O O . ARG A 1 99 ? 16.473 -24.781 43.043 1.00 11.04 88 ARG A O 1
ATOM 710 N N . PRO A 1 100 ? 16.362 -23.720 41.089 1.00 10.30 89 PRO A N 1
ATOM 711 C CA . PRO A 1 100 ? 16.909 -23.186 39.823 1.00 10.42 89 PRO A CA 1
ATOM 712 C C . PRO A 1 100 ? 18.028 -22.181 40.070 1.00 9.64 89 PRO A C 1
ATOM 713 O O . PRO A 1 100 ? 18.183 -21.611 41.156 1.00 10.34 89 PRO A O 1
ATOM 717 N N . TRP A 1 101 ? 18.839 -21.979 39.028 1.00 9.27 90 TRP A N 1
ATOM 718 C CA . TRP A 1 101 ? 19.891 -21.018 39.115 1.00 9.08 90 TRP A CA 1
ATOM 719 C C . TRP A 1 101 ? 19.295 -19.561 39.179 1.00 8.60 90 TRP A C 1
ATOM 720 O O . TRP A 1 101 ? 18.319 -19.314 38.542 1.00 9.37 90 TRP A O 1
ATOM 731 N N . PRO A 1 102 ? 20.023 -18.665 39.829 1.00 8.35 91 PRO A N 1
ATOM 732 C CA . PRO A 1 102 ? 19.657 -17.229 39.677 1.00 8.77 91 PRO A CA 1
ATOM 733 C C . PRO A 1 102 ? 19.670 -16.822 38.244 1.00 8.20 91 PRO A C 1
ATOM 734 O O . PRO A 1 102 ? 20.431 -17.349 37.416 1.00 8.60 91 PRO A O 1
ATOM 738 N N . ARG A 1 103 ? 18.811 -15.862 37.913 1.00 9.33 92 ARG A N 1
ATOM 739 C CA . ARG A 1 103 ? 18.670 -15.443 36.511 1.00 9.77 92 ARG A CA 1
ATOM 740 C C . ARG A 1 103 ? 19.975 -14.884 35.924 1.00 9.48 92 ARG A C 1
ATOM 741 O O . ARG A 1 103 ? 20.259 -15.154 34.759 1.00 9.15 92 ARG A O 1
ATOM 749 N N A SER A 1 104 ? 20.760 -14.155 36.734 0.60 9.04 93 SER A N 1
ATOM 750 N N B SER A 1 104 ? 20.752 -14.139 36.686 0.40 9.23 93 SER A N 1
ATOM 751 C CA A SER A 1 104 ? 22.043 -13.644 36.233 0.60 8.97 93 SER A CA 1
ATOM 752 C CA B SER A 1 104 ? 21.963 -13.636 36.089 0.40 9.04 93 SER A CA 1
ATOM 753 C C A SER A 1 104 ? 22.931 -14.796 35.825 0.60 7.62 93 SER A C 1
ATOM 754 C C B SER A 1 104 ? 22.977 -14.770 35.826 0.40 7.95 93 SER A C 1
ATOM 755 O O A SER A 1 104 ? 23.609 -14.738 34.827 0.60 7.25 93 SER A O 1
ATOM 756 O O B SER A 1 104 ? 23.793 -14.661 34.905 0.40 7.56 93 SER A O 1
ATOM 761 N N . LEU A 1 105 ? 22.959 -15.833 36.645 1.00 7.98 94 LEU A N 1
ATOM 762 C CA . LEU A 1 105 ? 23.797 -16.987 36.393 1.00 7.48 94 LEU A CA 1
ATOM 763 C C . LEU A 1 105 ? 23.338 -17.759 35.173 1.00 7.08 94 LEU A C 1
ATOM 764 O O . LEU A 1 105 ? 24.149 -18.201 34.346 1.00 7.13 94 LEU A O 1
ATOM 76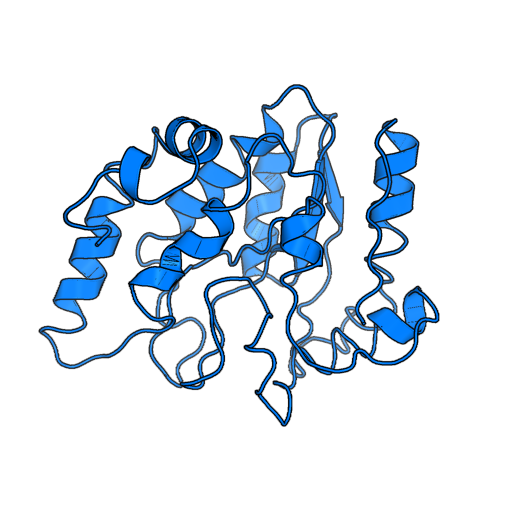9 N N . ALA A 1 106 ? 22.024 -17.934 35.015 1.00 7.64 95 ALA A N 1
ATOM 770 C CA . ALA A 1 106 ? 21.528 -18.560 33.800 1.00 7.65 95 ALA A CA 1
ATOM 771 C C . ALA A 1 106 ? 21.984 -17.769 32.594 1.00 7.11 95 ALA A C 1
ATOM 772 O O . ALA A 1 106 ? 22.354 -18.354 31.560 1.00 7.51 95 ALA A O 1
ATOM 774 N N . ASN A 1 107 ? 21.961 -16.437 32.666 1.00 6.98 96 ASN A N 1
ATOM 775 C CA . ASN A 1 107 ? 22.416 -15.623 31.545 1.00 6.87 96 ASN A CA 1
ATOM 776 C C . ASN A 1 107 ? 23.921 -15.757 31.315 1.00 6.59 96 ASN A C 1
ATOM 777 O O . ASN A 1 107 ? 24.360 -15.884 30.155 1.00 7.14 96 ASN A O 1
ATOM 782 N N . ILE A 1 108 ? 24.724 -15.787 32.368 1.00 6.59 97 ILE A N 1
ATOM 783 C CA . ILE A 1 108 ? 26.142 -16.051 32.234 1.00 6.56 97 ILE A CA 1
ATOM 784 C C . ILE A 1 108 ? 26.376 -17.379 31.523 1.00 7.08 97 ILE A C 1
ATOM 785 O O . ILE A 1 108 ? 27.214 -17.471 30.615 1.00 7.46 97 ILE A O 1
ATOM 790 N N . PHE A 1 109 ? 25.649 -18.410 31.939 1.00 6.83 98 PHE A N 1
ATOM 791 C CA . PHE A 1 109 ? 25.881 -19.730 31.335 1.00 7.33 98 PHE A CA 1
ATOM 792 C C . PHE A 1 109 ? 25.393 -19.768 29.887 1.00 7.52 98 PHE A C 1
ATOM 793 O O . PHE A 1 109 ? 26.005 -20.489 29.076 1.00 7.91 98 PHE A O 1
ATOM 801 N N A ASP A 1 110 ? 24.364 -19.015 29.562 0.42 7.95 99 ASP A N 1
ATOM 802 N N B ASP A 1 110 ? 24.369 -19.029 29.511 0.58 7.37 99 ASP A N 1
ATOM 803 C CA A ASP A 1 110 ? 23.944 -18.891 28.207 0.42 7.96 99 ASP A CA 1
ATOM 804 C CA B ASP A 1 110 ? 24.021 -18.983 28.095 0.58 7.57 99 ASP A CA 1
ATOM 805 C C A ASP A 1 110 ? 25.095 -18.358 27.364 0.42 8.48 99 ASP A C 1
ATOM 806 C C B ASP A 1 110 ? 25.085 -18.280 27.263 0.58 7.72 99 ASP A C 1
ATOM 807 O O A ASP A 1 110 ? 25.460 -19.004 26.363 0.42 9.22 99 ASP A O 1
ATOM 808 O O B ASP A 1 110 ? 25.323 -18.628 26.097 0.58 8.77 99 ASP A O 1
ATOM 817 N N . GLU A 1 111 ? 25.743 -17.258 27.814 1.00 7.41 100 GLU A N 1
ATOM 818 C CA . GLU A 1 111 ? 26.848 -16.686 27.086 1.00 7.56 100 GLU A CA 1
ATOM 819 C C . GLU A 1 111 ? 28.076 -17.621 27.058 1.00 7.28 100 GLU A C 1
ATOM 820 O O . GLU A 1 111 ? 28.770 -17.704 26.045 1.00 8.28 100 GLU A O 1
ATOM 826 N N . TYR A 1 112 ? 28.330 -18.301 28.176 1.00 7.28 101 TYR A N 1
ATOM 827 C CA . TYR A 1 112 ? 29.403 -19.315 28.225 1.00 7.87 101 TYR A CA 1
ATOM 828 C C . TYR A 1 112 ? 29.210 -20.355 27.110 1.00 8.20 101 TYR A C 1
ATOM 829 O O . TYR A 1 112 ? 30.162 -20.668 26.391 1.00 8.68 101 TYR A O 1
ATOM 838 N N . THR A 1 113 ? 27.984 -20.878 26.933 1.00 8.13 102 THR A N 1
ATOM 839 C CA . THR A 1 113 ? 27.792 -21.851 25.867 1.00 9.24 102 THR A CA 1
ATOM 840 C C . THR A 1 113 ? 27.926 -21.233 24.491 1.00 9.48 102 THR A C 1
ATOM 841 O O . THR A 1 113 ? 28.495 -21.840 23.586 1.00 10.64 102 THR A O 1
ATOM 845 N N . ALA A 1 114 ? 27.417 -20.022 24.299 1.00 8.83 103 ALA A N 1
ATOM 846 C CA . ALA A 1 114 ? 27.460 -19.364 23.005 1.00 9.88 103 ALA A CA 1
ATOM 847 C C . ALA A 1 114 ? 28.907 -19.040 22.621 1.00 9.38 103 ALA A C 1
ATOM 848 O O . ALA A 1 114 ? 29.285 -19.181 21.461 1.00 12.37 103 ALA A O 1
ATOM 850 N N . ASP A 1 115 ? 29.709 -18.625 23.599 1.00 8.54 104 ASP A N 1
ATOM 851 C CA . ASP A 1 115 ? 31.090 -18.212 23.353 1.00 8.68 104 ASP A CA 1
ATOM 852 C C . ASP A 1 115 ? 31.970 -19.445 23.144 1.00 9.57 104 ASP A C 1
ATOM 853 O O . ASP A 1 115 ? 32.678 -19.577 22.149 1.00 11.99 104 ASP A O 1
ATOM 858 N N . LEU A 1 116 ? 31.944 -20.367 24.114 1.00 9.77 105 LEU A N 1
ATOM 859 C CA . LEU A 1 116 ? 32.886 -21.436 24.179 1.00 10.22 105 LEU A CA 1
ATOM 860 C C . LEU A 1 116 ? 32.452 -22.734 23.514 1.00 11.37 105 LEU A C 1
ATOM 861 O O . LEU A 1 116 ? 33.307 -23.594 23.228 1.00 12.46 105 LEU A O 1
ATOM 866 N N . GLY A 1 117 ? 31.157 -22.912 23.306 1.00 11.10 106 GLY A N 1
ATOM 867 C CA . GLY A 1 117 ? 30.650 -24.118 22.685 1.00 12.90 106 GLY A CA 1
ATOM 868 C C . GLY A 1 117 ? 30.473 -25.295 23.624 1.00 13.20 106 GLY A C 1
ATOM 869 O O . GLY A 1 117 ? 30.127 -26.398 23.187 1.00 17.85 106 GLY A O 1
ATOM 870 N N . TYR A 1 118 ? 30.740 -25.097 24.905 1.00 11.78 107 TYR A N 1
ATOM 871 C CA . TYR A 1 118 ? 30.604 -26.126 25.921 1.00 11.83 107 TYR A CA 1
ATOM 872 C C . TYR A 1 118 ? 29.120 -26.368 26.239 1.00 13.22 107 TYR A C 1
ATOM 873 O O . TYR A 1 118 ? 28.277 -25.503 26.047 1.00 13.82 107 TYR A O 1
ATOM 882 N N . PRO A 1 119 ? 28.784 -27.565 26.755 1.00 12.85 108 PRO A N 1
ATOM 883 C CA . PRO A 1 119 ? 27.425 -27.794 27.203 1.00 13.00 108 PRO A CA 1
ATOM 884 C C . PRO A 1 119 ? 27.091 -26.935 28.410 1.00 11.21 108 PRO A C 1
ATOM 885 O O . PRO A 1 119 ? 27.999 -26.479 29.107 1.00 11.30 108 PRO A O 1
ATOM 889 N N . LEU A 1 120 ? 25.826 -26.824 28.741 1.00 11.01 109 LEU A N 1
ATOM 890 C CA . LEU A 1 120 ? 25.480 -26.094 29.948 1.00 11.38 109 LEU A CA 1
ATOM 891 C C . LEU A 1 120 ? 26.139 -26.803 31.120 1.00 11.20 109 LEU A C 1
ATOM 892 O O . LEU A 1 120 ? 26.146 -28.041 31.161 1.00 12.01 109 LEU A O 1
ATOM 897 N N . PRO A 1 121 ? 26.655 -26.078 32.104 1.00 10.29 110 PRO A N 1
ATOM 898 C CA . PRO A 1 121 ? 27.202 -26.704 33.294 1.00 10.67 110 PRO A CA 1
ATOM 899 C C . PRO A 1 121 ? 26.164 -27.541 34.045 1.00 11.04 110 PRO A C 1
ATOM 900 O O . PRO A 1 121 ? 24.975 -27.270 33.960 1.00 11.55 110 PRO A O 1
ATOM 904 N N . SER A 1 122 ? 26.646 -28.535 34.787 1.00 10.33 111 SER A N 1
ATOM 905 C CA . SER A 1 122 ? 25.807 -29.356 35.598 1.00 10.84 111 SER A CA 1
ATOM 906 C C . SER A 1 122 ? 25.145 -28.606 36.751 1.00 10.42 111 SER A C 1
ATOM 907 O O . SER A 1 122 ? 24.025 -28.900 37.145 1.00 13.86 111 SER A O 1
ATOM 910 N N . ASN A 1 123 ? 25.856 -27.627 37.316 1.00 9.22 112 ASN A N 1
ATOM 911 C CA . ASN A 1 123 ? 25.322 -26.878 38.444 1.00 9.85 112 ASN A CA 1
ATOM 912 C C . ASN A 1 123 ? 25.934 -25.464 38.410 1.00 8.43 112 ASN A C 1
ATOM 913 O O . ASN A 1 123 ? 26.678 -25.125 37.508 1.00 9.04 112 ASN A O 1
ATOM 918 N N . GLY A 1 124 ? 25.584 -24.658 39.411 1.00 7.93 113 GLY A N 1
ATOM 919 C CA . GLY A 1 124 ? 26.035 -23.261 39.423 1.00 7.74 113 GLY A CA 1
ATOM 920 C C . GLY A 1 124 ? 27.250 -22.968 40.238 1.00 7.48 113 GLY A C 1
ATOM 921 O O . GLY A 1 124 ? 27.532 -21.790 40.549 1.00 7.85 113 GLY A O 1
ATOM 922 N N . ASP A 1 125 ? 28.054 -24.001 40.563 1.00 7.54 114 ASP A N 1
ATOM 923 C CA . ASP A 1 125 ? 29.225 -23.825 41.404 1.00 7.57 114 ASP A CA 1
ATOM 924 C C . ASP A 1 125 ? 30.414 -23.421 40.547 1.00 7.58 114 ASP A C 1
ATOM 925 O O . ASP A 1 125 ? 30.903 -24.193 39.697 1.00 8.58 114 ASP A O 1
ATOM 930 N N . LEU A 1 126 ? 30.897 -22.209 40.762 1.00 6.87 115 LEU A N 1
ATOM 931 C CA . LEU A 1 126 ? 32.029 -21.631 40.009 1.00 6.80 115 LEU A CA 1
ATOM 932 C C . LEU A 1 126 ? 33.354 -21.818 40.698 1.00 6.91 115 LEU A C 1
ATOM 933 O O . LEU A 1 126 ? 34.372 -21.280 40.231 1.00 7.24 115 LEU A O 1
ATOM 938 N N A THR A 1 127 ? 33.419 -22.595 41.793 0.73 7.08 116 THR A N 1
ATOM 939 N N B THR A 1 127 ? 33.402 -22.671 41.716 0.27 7.39 116 THR A N 1
ATOM 940 C CA A THR A 1 127 ? 34.706 -22.821 42.413 0.73 7.46 116 THR A CA 1
ATOM 941 C CA B THR A 1 127 ? 34.633 -22.901 42.414 0.27 7.75 116 THR A CA 1
ATOM 942 C C A THR A 1 127 ? 35.783 -23.362 41.465 0.73 7.55 116 THR A C 1
ATOM 943 C C B THR A 1 127 ? 35.775 -23.367 41.463 0.27 8.20 116 THR A C 1
ATOM 944 O O A THR A 1 127 ? 36.929 -23.053 41.708 0.73 7.55 116 THR A O 1
ATOM 945 O O B THR A 1 127 ? 36.925 -22.997 41.679 0.27 9.39 116 THR A O 1
ATOM 952 N N . PRO A 1 128 ? 35.487 -24.147 40.394 1.00 8.00 117 PRO A N 1
ATOM 953 C CA . PRO A 1 128 ? 36.589 -24.512 39.512 1.00 8.12 117 PRO A CA 1
ATOM 954 C C . PRO A 1 128 ? 37.299 -23.300 38.952 1.00 7.49 117 PRO A C 1
ATOM 955 O O . PRO A 1 128 ? 38.513 -23.293 38.821 1.00 8.21 117 PRO A O 1
ATOM 959 N N . TRP A 1 129 ? 36.539 -22.256 38.575 1.00 7.18 118 TRP A N 1
ATOM 960 C CA . TRP A 1 129 ? 37.187 -21.022 38.071 1.00 6.78 118 TRP A CA 1
ATOM 961 C C . TRP A 1 129 ? 38.101 -20.454 39.143 1.00 6.76 118 TRP A C 1
ATOM 962 O O . TRP A 1 129 ? 39.229 -20.056 38.873 1.00 7.21 118 TRP A O 1
ATOM 973 N N . ALA A 1 130 ? 37.604 -20.340 40.392 1.00 6.94 119 ALA A N 1
ATOM 974 C CA . ALA A 1 130 ? 38.416 -19.781 41.475 1.00 7.30 119 ALA A CA 1
ATOM 975 C C . ALA A 1 130 ? 39.676 -20.588 41.696 1.00 7.32 119 ALA A C 1
ATOM 976 O O . ALA A 1 130 ? 40.695 -20.052 42.085 1.00 10.67 119 ALA A O 1
ATOM 978 N N . GLN A 1 131 ? 39.608 -21.915 41.527 1.00 7.19 120 GLN A N 1
ATOM 979 C CA . GLN A 1 131 ? 40.726 -22.816 41.706 1.00 7.85 120 GLN A CA 1
ATOM 980 C C . GLN A 1 131 ? 41.689 -22.793 40.543 1.00 8.14 120 GLN A C 1
ATOM 981 O O . GLN A 1 131 ? 42.750 -23.446 40.613 1.00 11.11 120 GLN A O 1
ATOM 987 N N . ARG A 1 132 ? 41.372 -22.112 39.454 1.00 7.72 121 ARG A N 1
ATOM 988 C CA . ARG A 1 132 ? 42.137 -22.061 38.226 1.00 7.41 121 ARG A CA 1
ATOM 989 C C . ARG A 1 132 ? 42.655 -20.649 37.961 1.00 8.69 121 ARG A C 1
ATOM 990 O O . ARG A 1 132 ? 43.031 -20.344 36.825 1.00 15.25 121 ARG A O 1
ATOM 998 N N . GLY A 1 133 ? 42.604 -19.748 38.918 1.00 8.46 122 GLY A N 1
ATOM 999 C CA . GLY A 1 133 ? 43.176 -18.439 38.755 1.00 10.26 122 GLY A CA 1
ATOM 1000 C C . GLY A 1 133 ? 42.221 -17.330 38.389 1.00 7.88 122 GLY A C 1
ATOM 1001 O O . GLY A 1 133 ? 42.662 -16.247 37.956 1.00 8.49 122 GLY A O 1
ATOM 1002 N N . VAL A 1 134 ? 40.930 -17.547 38.595 1.00 7.19 123 VAL A N 1
ATOM 1003 C CA . VAL A 1 134 ? 39.924 -16.499 38.378 1.00 7.14 123 VAL A CA 1
ATOM 1004 C C . VAL A 1 134 ? 39.497 -15.948 39.731 1.00 7.62 123 VAL A C 1
ATOM 1005 O O . VAL A 1 134 ? 39.013 -16.707 40.567 1.00 9.25 123 VAL A O 1
ATOM 1009 N N . LEU A 1 135 ? 39.678 -14.654 39.972 1.00 7.51 124 LEU A N 1
ATOM 1010 C CA . LEU A 1 135 ? 39.125 -14.021 41.149 1.00 6.89 124 LEU A CA 1
ATOM 1011 C C . LEU A 1 135 ? 37.692 -13.667 40.946 1.00 6.22 124 LEU A C 1
ATOM 1012 O O . LEU A 1 135 ? 37.390 -12.950 39.969 1.00 7.92 124 LEU A O 1
ATOM 1017 N N . LEU A 1 136 ? 36.794 -14.105 41.810 1.00 6.50 125 LEU A N 1
ATOM 1018 C CA . LEU A 1 136 ? 35.359 -13.905 41.657 1.00 6.85 125 LEU A CA 1
ATOM 1019 C C . LEU A 1 136 ? 34.897 -12.846 42.644 1.00 5.76 125 LEU A C 1
ATOM 1020 O O . LEU A 1 136 ? 34.435 -13.156 43.761 1.00 6.30 125 LEU A O 1
ATOM 1025 N N . LEU A 1 137 ? 35.093 -11.586 42.259 1.00 6.01 126 LEU A N 1
ATOM 1026 C CA . LEU A 1 137 ? 34.938 -10.438 43.156 1.00 6.34 126 LEU A CA 1
ATOM 1027 C C . LEU A 1 137 ? 33.662 -9.702 42.902 1.00 6.19 126 LEU A C 1
ATOM 1028 O O . LEU A 1 137 ? 33.188 -9.562 41.788 1.00 9.83 126 LEU A O 1
ATOM 1033 N N . ASN A 1 138 ? 32.989 -9.261 43.967 1.00 7.02 127 ASN A N 1
ATOM 1034 C CA . ASN A 1 138 ? 31.949 -8.270 43.862 1.00 7.30 127 ASN A CA 1
ATOM 1035 C C . ASN A 1 138 ? 32.536 -6.899 44.308 1.00 6.80 127 ASN A C 1
ATOM 1036 O O . ASN A 1 138 ? 33.346 -6.836 45.208 1.00 7.74 1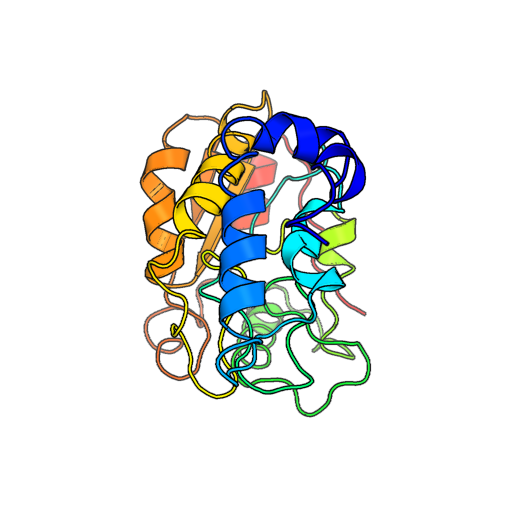27 ASN A O 1
ATOM 1041 N N . ARG A 1 139 ? 32.038 -5.827 43.687 1.00 7.03 128 ARG A N 1
ATOM 1042 C CA . ARG A 1 139 ? 32.513 -4.489 44.061 1.00 7.07 128 ARG A CA 1
ATOM 1043 C C . ARG A 1 139 ? 32.185 -4.165 45.521 1.00 6.29 128 ARG A C 1
ATOM 1044 O O . ARG A 1 139 ? 32.985 -3.516 46.225 1.00 6.88 128 ARG A O 1
ATOM 1052 N N . VAL A 1 140 ? 31.028 -4.625 45.975 1.00 6.24 129 VAL A N 1
ATOM 1053 C CA . VAL A 1 140 ? 30.549 -4.509 47.339 1.00 6.38 129 VAL A CA 1
ATOM 1054 C C . VAL A 1 140 ? 30.305 -5.943 47.842 1.00 6.19 129 VAL A C 1
ATOM 1055 O O . VAL A 1 140 ? 29.736 -6.752 47.110 1.00 6.90 129 VAL A O 1
ATOM 1059 N N . LEU A 1 141 ? 30.755 -6.277 49.061 1.00 5.89 130 LEU A N 1
ATOM 1060 C CA . LEU A 1 141 ? 30.867 -7.663 49.476 1.00 6.02 130 LEU A CA 1
ATOM 1061 C C . LEU A 1 141 ? 29.734 -8.180 50.371 1.00 6.35 130 LEU A C 1
ATOM 1062 O O . LEU A 1 141 ? 29.697 -9.344 50.697 1.00 6.81 130 LEU A O 1
ATOM 1067 N N . THR A 1 142 ? 28.763 -7.333 50.715 1.00 6.53 131 THR A N 1
ATOM 1068 C CA . THR A 1 142 ? 27.574 -7.722 51.440 1.00 6.40 131 THR A CA 1
ATOM 1069 C C . THR A 1 142 ? 26.359 -6.999 50.832 1.00 6.97 131 THR A C 1
ATOM 1070 O O . THR A 1 142 ? 26.475 -5.992 50.155 1.00 7.27 131 THR A O 1
ATOM 1074 N N . VAL A 1 143 ? 25.185 -7.550 51.189 1.00 7.36 132 VAL A N 1
ATOM 1075 C CA . VAL A 1 143 ? 23.906 -6.958 50.800 1.00 7.79 132 VAL A CA 1
ATOM 1076 C C . VAL A 1 143 ? 22.889 -7.304 51.840 1.00 8.34 132 VAL A C 1
ATOM 1077 O O . VAL A 1 143 ? 22.966 -8.364 52.449 1.00 9.12 132 VAL A O 1
ATOM 1081 N N . ARG A 1 144 ? 21.864 -6.478 52.041 1.00 8.47 133 ARG A N 1
ATOM 1082 C CA . ARG A 1 144 ? 20.710 -6.880 52.859 1.00 9.40 133 ARG A CA 1
ATOM 1083 C C . ARG A 1 144 ? 19.781 -7.734 51.959 1.00 9.70 133 ARG A C 1
ATOM 1084 O O . ARG A 1 144 ? 19.494 -7.411 50.820 1.00 10.55 133 ARG A O 1
ATOM 1092 N N . PRO A 1 145 ? 19.232 -8.793 52.542 1.00 10.60 134 PRO A N 1
ATOM 1093 C CA . PRO A 1 145 ? 18.323 -9.632 51.772 1.00 11.40 134 PRO A CA 1
ATOM 1094 C C . PRO A 1 145 ? 17.246 -8.859 51.050 1.00 9.89 134 PRO A C 1
ATOM 1095 O O . PRO A 1 145 ? 16.650 -8.029 51.710 1.00 12.17 134 PRO A O 1
ATOM 1099 N N . SER A 1 146 ? 16.993 -9.265 49.841 1.00 10.63 135 SER A N 1
ATOM 1100 C CA . SER A 1 146 ? 15.938 -8.718 49.007 1.00 11.43 135 SER A CA 1
ATOM 1101 C C . SER A 1 146 ? 16.147 -7.340 48.530 1.00 12.81 135 SER A C 1
ATOM 1102 O O . SER A 1 146 ? 15.224 -6.812 47.953 1.00 16.71 135 SER A O 1
ATOM 1105 N N . ASN A 1 147 ? 17.341 -6.795 48.818 1.00 12.16 136 ASN A N 1
ATOM 1106 C CA . ASN A 1 147 ? 17.531 -5.363 48.541 1.00 12.83 136 ASN A CA 1
ATOM 1107 C C . ASN A 1 147 ? 18.863 -5.120 47.812 1.00 11.11 136 ASN A C 1
ATOM 1108 O O . ASN A 1 147 ? 19.829 -4.722 48.437 1.00 10.53 136 ASN A O 1
ATOM 1113 N N . PRO A 1 148 ? 18.906 -5.449 46.528 1.00 12.42 137 PRO A N 1
ATOM 1114 C CA . PRO A 1 148 ? 20.109 -5.208 45.777 1.00 12.50 137 PRO A CA 1
ATOM 1115 C C . PRO A 1 148 ? 20.674 -3.778 45.961 1.00 11.04 137 PRO A C 1
ATOM 1116 O O . PRO A 1 148 ? 19.943 -2.793 46.021 1.00 11.30 137 PRO A O 1
ATOM 1120 N N . ALA A 1 149 ? 21.993 -3.702 46.120 1.00 10.92 138 ALA A N 1
ATOM 1121 C CA . ALA A 1 149 ? 22.722 -2.450 46.247 1.00 11.34 138 ALA A CA 1
ATOM 1122 C C . ALA A 1 149 ? 22.540 -1.739 47.598 1.00 10.09 138 ALA A C 1
ATOM 1123 O O . ALA A 1 149 ? 22.975 -0.625 47.780 1.00 11.58 138 ALA A O 1
ATOM 1125 N N . SER A 1 150 ? 21.919 -2.446 48.527 1.00 9.21 139 SER A N 1
ATOM 1126 C CA . SER A 1 150 ? 21.639 -1.839 49.824 1.00 9.19 139 SER A CA 1
ATOM 1127 C C . SER A 1 150 ? 22.873 -1.497 50.620 1.00 9.50 139 SER A C 1
ATOM 1128 O O . SER A 1 150 ? 22.798 -0.600 51.475 1.00 10.24 139 SER A O 1
ATOM 1131 N N . HIS A 1 151 ? 24.018 -2.153 50.356 1.00 8.01 140 HIS A N 1
ATOM 1132 C CA . HIS A 1 151 ? 25.237 -1.787 51.043 1.00 8.12 140 HIS A CA 1
ATOM 1133 C C . HIS A 1 151 ? 26.193 -0.992 50.162 1.00 8.27 140 HIS A C 1
ATOM 1134 O O . HIS A 1 151 ? 27.346 -0.820 50.549 1.00 8.67 140 HIS A O 1
ATOM 1141 N N . ARG A 1 152 ? 25.706 -0.476 49.038 1.00 8.39 141 ARG A N 1
ATOM 1142 C CA . ARG A 1 152 ? 26.555 0.429 48.229 1.00 7.96 141 ARG A CA 1
ATOM 1143 C C . ARG A 1 152 ? 26.906 1.652 49.067 1.00 8.89 141 ARG A C 1
ATOM 1144 O O . ARG A 1 152 ? 26.083 2.198 49.816 1.00 10.31 141 ARG A O 1
ATOM 1152 N N . GLY A 1 153 ? 28.154 2.054 48.983 1.00 8.94 142 GLY A N 1
ATOM 1153 C CA . GLY A 1 153 ? 28.575 3.304 49.667 1.00 10.28 142 GLY A CA 1
ATOM 1154 C C . GLY A 1 153 ? 28.787 3.186 51.144 1.00 10.57 142 GLY A C 1
ATOM 1155 O O . GLY A 1 153 ? 28.829 4.190 51.800 1.00 16.45 142 GLY A O 1
ATOM 1156 N N . LYS A 1 154 ? 28.876 1.986 51.694 1.00 9.01 143 LYS A N 1
ATOM 1157 C CA . LYS A 1 154 ? 29.015 1.745 53.124 1.00 9.53 143 LYS A CA 1
ATOM 1158 C C . LYS A 1 154 ? 30.398 1.409 53.550 1.00 8.92 143 LYS A C 1
ATOM 1159 O O . LYS A 1 154 ? 30.648 1.161 54.711 1.00 11.30 143 LYS A O 1
ATOM 1165 N N . GLY A 1 155 ? 31.370 1.398 52.625 1.00 8.77 144 GLY A N 1
ATOM 1166 C CA . GLY A 1 155 ? 32.770 1.208 52.971 1.00 8.68 144 GLY A CA 1
ATOM 1167 C C . GLY A 1 155 ? 33.448 0.063 52.215 1.00 8.03 144 GLY A C 1
ATOM 1168 O O . GLY A 1 155 ? 34.678 -0.045 52.291 1.00 8.98 144 GLY A O 1
ATOM 1169 N N . TRP A 1 156 ? 32.695 -0.801 51.545 1.00 7.32 145 TRP A N 1
ATOM 1170 C CA . TRP A 1 156 ? 33.381 -1.898 50.841 1.00 6.92 145 TRP A CA 1
ATOM 1171 C C . TRP A 1 156 ? 34.184 -1.419 49.632 1.00 6.87 145 TRP A C 1
ATOM 1172 O O . TRP A 1 156 ? 35.148 -2.084 49.246 1.00 7.01 145 TRP A O 1
ATOM 1183 N N . GLU A 1 157 ? 33.767 -0.321 49.004 1.00 7.07 146 GLU A N 1
ATOM 1184 C CA . GLU A 1 157 ? 34.429 0.086 47.781 1.00 6.99 146 GLU A CA 1
ATOM 1185 C C . GLU A 1 157 ? 35.923 0.306 47.978 1.00 6.92 146 GLU A C 1
ATOM 1186 O O . GLU A 1 157 ? 36.717 -0.020 47.108 1.00 7.39 146 GLU A O 1
ATOM 1192 N N . ALA A 1 158 ? 36.334 0.829 49.139 1.00 7.11 147 ALA A N 1
ATOM 1193 C CA . ALA A 1 158 ? 37.764 1.047 49.359 1.00 7.74 147 ALA A CA 1
ATOM 1194 C C . ALA A 1 158 ? 38.482 -0.292 49.388 1.00 6.94 147 ALA A C 1
ATOM 1195 O O . ALA A 1 158 ? 39.658 -0.396 48.986 1.00 7.40 147 ALA A O 1
ATOM 1197 N N . VAL A 1 159 ? 37.845 -1.323 49.943 1.00 6.76 148 VAL A N 1
ATOM 1198 C CA . VAL A 1 159 ? 38.445 -2.643 50.031 1.00 6.64 148 VAL A CA 1
ATOM 1199 C C . VAL A 1 159 ? 38.675 -3.246 48.670 1.00 6.11 148 VAL A C 1
ATOM 1200 O O . VAL A 1 159 ? 39.762 -3.772 48.377 1.00 6.91 148 VAL A O 1
ATOM 1204 N N . THR A 1 160 ? 37.642 -3.209 47.821 1.00 6.17 149 THR A N 1
ATOM 1205 C CA . THR A 1 160 ? 37.777 -3.832 46.509 1.00 6.38 149 THR A CA 1
ATOM 1206 C C . THR A 1 160 ? 38.653 -3.001 45.567 1.00 6.73 149 THR A C 1
ATOM 1207 O O . THR A 1 160 ? 39.344 -3.560 44.714 1.00 7.51 149 THR A O 1
ATOM 1211 N N . GLU A 1 161 ? 38.679 -1.666 45.758 1.00 6.85 150 GLU A N 1
ATOM 1212 C CA . GLU A 1 161 ? 39.654 -0.832 45.054 1.00 7.08 150 GLU A CA 1
ATOM 1213 C C . GLU A 1 161 ? 41.066 -1.270 45.412 1.00 6.83 150 GLU A C 1
ATOM 1214 O O . GLU A 1 161 ? 41.914 -1.425 44.528 1.00 7.51 150 GLU A O 1
ATOM 1220 N N . CYS A 1 162 ? 41.351 -1.473 46.689 1.00 6.94 151 CYS A N 1
ATOM 1221 C CA . CYS A 1 162 ? 42.665 -1.868 47.153 1.00 7.23 151 CYS A CA 1
ATOM 1222 C C . CYS A 1 162 ? 43.058 -3.218 46.518 1.00 7.62 151 CYS A C 1
ATOM 1223 O O . CYS A 1 162 ? 44.189 -3.418 46.076 1.00 7.87 151 CYS A O 1
ATOM 1226 N N . ALA A 1 163 ? 42.105 -4.161 46.494 1.00 7.45 152 ALA A N 1
ATOM 1227 C CA . ALA A 1 163 ? 42.354 -5.495 45.899 1.00 7.92 152 ALA A CA 1
ATOM 1228 C C . ALA A 1 163 ? 42.802 -5.328 44.464 1.00 7.79 152 ALA A C 1
ATOM 1229 O O . ALA A 1 163 ? 43.768 -5.989 44.043 1.00 8.10 152 ALA A O 1
ATOM 1231 N N . ILE A 1 164 ? 42.074 -4.555 43.667 1.00 8.00 153 ILE A N 1
ATOM 1232 C CA . ILE A 1 164 ? 42.441 -4.364 42.256 1.00 8.50 153 ILE A CA 1
ATOM 1233 C C . ILE A 1 164 ? 43.766 -3.683 42.109 1.00 8.49 153 ILE A C 1
ATOM 1234 O O . ILE A 1 164 ? 44.565 -4.067 41.256 1.00 8.61 153 ILE A O 1
ATOM 1239 N N A ARG A 1 165 ? 44.025 -2.615 42.889 0.50 8.61 154 ARG A N 1
ATOM 1240 N N B ARG A 1 165 ? 43.997 -2.645 42.899 0.50 8.59 154 ARG A N 1
ATOM 1241 C CA A ARG A 1 165 ? 45.331 -1.957 42.739 0.50 9.53 154 ARG A CA 1
ATOM 1242 C CA B ARG A 1 165 ? 45.230 -1.943 42.781 0.50 10.30 154 ARG A CA 1
ATOM 1243 C C A ARG A 1 165 ? 46.441 -2.925 43.035 0.50 8.64 154 ARG A C 1
ATOM 1244 C C B ARG A 1 165 ? 46.418 -2.878 43.069 0.50 8.83 154 ARG A C 1
ATOM 1245 O O A ARG A 1 165 ? 47.448 -2.892 42.353 0.50 10.16 154 ARG A O 1
ATOM 1246 O O B ARG A 1 165 ? 47.417 -2.837 42.364 0.50 10.19 154 ARG A O 1
ATOM 1261 N N . ALA A 1 166 ? 46.274 -3.731 44.072 1.00 8.33 155 ALA A N 1
ATOM 1262 C CA . ALA A 1 166 ? 47.329 -4.630 44.430 1.00 8.81 155 ALA A CA 1
ATOM 1263 C C . ALA A 1 166 ? 47.566 -5.683 43.332 1.00 8.55 155 ALA A C 1
ATOM 1264 O O . ALA A 1 166 ? 48.716 -5.969 42.975 1.00 9.20 155 ALA A O 1
ATOM 1266 N N . LEU A 1 167 ? 46.483 -6.219 42.758 1.00 7.37 156 LEU A N 1
ATOM 1267 C CA . LEU A 1 167 ? 46.651 -7.151 41.639 1.00 8.27 156 LEU A CA 1
ATOM 1268 C C . LEU A 1 167 ? 47.383 -6.481 40.495 1.00 8.74 156 LEU A C 1
ATOM 1269 O O . LEU A 1 167 ? 48.258 -7.086 39.863 1.00 9.87 156 LEU A O 1
ATOM 1274 N N . ALA A 1 168 ? 46.981 -5.297 40.180 1.00 8.58 157 ALA A N 1
ATOM 1275 C CA . ALA A 1 168 ? 47.539 -4.556 39.026 1.00 9.19 157 ALA A CA 1
ATOM 1276 C C . ALA A 1 168 ? 48.996 -4.212 39.213 1.00 9.05 157 ALA A C 1
ATOM 1277 O O . ALA A 1 168 ? 49.728 -4.091 38.224 1.00 11.04 157 ALA A O 1
ATOM 1279 N N . ALA A 1 169 ? 49.468 -4.093 40.464 1.00 9.25 158 ALA A N 1
ATOM 1280 C CA . ALA A 1 169 ? 50.838 -3.753 40.761 1.00 10.33 158 ALA A CA 1
ATOM 1281 C C . ALA A 1 169 ? 51.757 -4.942 40.664 1.00 10.19 158 ALA A C 1
ATOM 1282 O O . ALA A 1 169 ? 52.980 -4.780 40.566 1.00 11.79 158 ALA A O 1
ATOM 1284 N N . ARG A 1 170 ? 51.233 -6.176 40.759 1.00 9.87 159 ARG A N 1
ATOM 1285 C CA . ARG A 1 170 ? 52.084 -7.336 40.648 1.00 9.85 159 ARG A CA 1
ATOM 1286 C C . ARG A 1 170 ? 52.821 -7.363 39.317 1.00 10.16 159 ARG A C 1
ATOM 1287 O O . ARG A 1 170 ? 52.289 -6.892 38.312 1.00 10.69 159 ARG A O 1
ATOM 1295 N N . ALA A 1 171 ? 53.973 -8.027 39.301 1.00 10.29 160 ALA A N 1
ATOM 1296 C CA . ALA A 1 171 ? 54.776 -8.193 38.083 1.00 12.10 160 ALA A CA 1
ATOM 1297 C C . ALA A 1 171 ? 54.247 -9.332 37.333 1.00 10.79 160 ALA A C 1
ATOM 1298 O O . ALA A 1 171 ? 54.875 -10.421 37.220 1.00 12.19 160 ALA A O 1
ATOM 1300 N N . ALA A 1 172 ? 53.107 -9.179 36.797 1.00 9.56 161 ALA A N 1
ATOM 1301 C CA . ALA A 1 172 ? 52.302 -10.220 36.161 1.00 10.41 161 ALA A CA 1
ATOM 1302 C C . ALA A 1 172 ? 51.270 -9.617 35.249 1.00 9.99 161 ALA A C 1
ATOM 1303 O O . ALA A 1 172 ? 50.695 -8.574 35.565 1.00 11.39 161 ALA A O 1
ATOM 1305 N N . PRO A 1 173 ? 50.874 -10.323 34.199 1.00 11.10 162 PRO A N 1
ATOM 1306 C CA . PRO A 1 173 ? 49.726 -9.945 33.439 1.00 11.28 162 PRO A CA 1
ATOM 1307 C C . PRO A 1 173 ? 48.412 -10.113 34.230 1.00 10.81 162 PRO A C 1
ATOM 1308 O O . PRO A 1 173 ? 48.260 -10.993 35.065 1.00 11.84 162 PRO A O 1
ATOM 1312 N N . LEU A 1 174 ? 47.420 -9.320 33.897 1.00 10.40 163 LEU A N 1
ATOM 1313 C CA . LEU A 1 174 ? 46.071 -9.428 34.498 1.00 9.21 163 LEU A CA 1
ATOM 1314 C C . LEU A 1 174 ? 45.066 -9.073 33.455 1.00 8.10 163 LEU A C 1
ATOM 1315 O O . LEU A 1 174 ? 45.208 -8.015 32.802 1.00 9.44 163 LEU A O 1
ATOM 1320 N N . VAL A 1 175 ? 43.966 -9.826 33.376 1.00 7.60 164 VAL A N 1
ATOM 1321 C CA . VAL A 1 175 ? 42.821 -9.469 32.563 1.00 7.70 164 VAL A CA 1
ATOM 1322 C C . VAL A 1 175 ? 41.624 -9.275 33.514 1.00 7.44 164 VAL A C 1
ATOM 1323 O O . VAL A 1 175 ? 41.339 -10.176 34.320 1.00 8.92 164 VAL A O 1
ATOM 1327 N N . ALA A 1 176 ? 40.940 -8.135 33.427 1.00 7.27 165 ALA A N 1
ATOM 1328 C CA . ALA A 1 176 ? 39.760 -7.894 34.213 1.00 7.58 165 ALA A CA 1
ATOM 1329 C C . ALA A 1 176 ? 38.535 -7.984 33.327 1.00 8.33 165 ALA A C 1
ATOM 1330 O O . ALA A 1 176 ? 38.534 -7.430 32.226 1.00 12.07 165 ALA A O 1
ATOM 1332 N N . ILE A 1 177 ? 37.477 -8.615 33.808 1.00 7.04 166 ILE A N 1
ATOM 1333 C CA . ILE A 1 177 ? 36.178 -8.645 33.203 1.00 6.61 166 ILE A CA 1
ATOM 1334 C C . ILE A 1 177 ? 35.246 -7.904 34.172 1.00 6.60 166 ILE A C 1
ATOM 1335 O O . ILE A 1 177 ? 34.989 -8.379 35.283 1.00 7.26 166 ILE A O 1
ATOM 1340 N N . LEU A 1 178 ? 34.788 -6.730 33.757 1.00 7.06 167 LEU A N 1
ATOM 1341 C CA . LEU A 1 178 ? 33.982 -5.845 34.625 1.00 6.81 167 LEU A CA 1
ATOM 1342 C C . LEU A 1 178 ? 32.566 -5.872 34.119 1.00 6.70 167 LEU A C 1
ATOM 1343 O O . LEU A 1 178 ? 32.249 -5.379 33.040 1.00 7.52 167 LEU A O 1
ATOM 1348 N N . TRP A 1 179 ? 31.671 -6.491 34.906 1.00 6.44 168 TRP A N 1
ATOM 1349 C CA . TRP A 1 179 ? 30.278 -6.634 34.546 1.00 7.06 168 TRP A CA 1
ATOM 1350 C C . TRP A 1 179 ? 29.420 -5.651 35.294 1.00 7.11 168 TRP A C 1
ATOM 1351 O O . TRP A 1 179 ? 29.168 -5.772 36.491 1.00 7.47 168 TRP A O 1
ATOM 1362 N N . GLY A 1 180 ? 28.977 -4.615 34.550 1.00 7.35 169 GLY A N 1
ATOM 1363 C CA . GLY A 1 180 ? 28.065 -3.619 35.090 1.00 7.60 169 GLY A CA 1
ATOM 1364 C C . GLY A 1 180 ? 28.751 -2.335 35.567 1.00 7.52 169 GLY A C 1
ATOM 1365 O O . GLY A 1 180 ? 29.975 -2.178 35.582 1.00 8.03 169 GLY A O 1
ATOM 1366 N N . ARG A 1 181 ? 27.895 -1.423 35.980 1.00 7.79 170 ARG A N 1
ATOM 1367 C CA . ARG A 1 181 ? 28.317 -0.051 36.246 1.00 8.45 170 ARG A CA 1
ATOM 1368 C C . ARG A 1 181 ? 29.189 0.065 37.464 1.00 7.79 170 ARG A C 1
ATOM 1369 O O . ARG A 1 181 ? 30.206 0.768 37.470 1.00 9.10 170 ARG A O 1
ATOM 1377 N N . ASP A 1 182 ? 28.839 -0.619 38.573 1.00 7.08 171 ASP A N 1
ATOM 1378 C CA . ASP A 1 182 ? 29.657 -0.477 39.755 1.00 7.07 171 ASP A CA 1
ATOM 1379 C C . ASP A 1 182 ? 31.035 -1.125 39.539 1.00 7.76 171 ASP A C 1
ATOM 1380 O O . ASP A 1 182 ? 32.055 -0.580 39.957 1.00 7.96 171 ASP A O 1
ATOM 1385 N N . ALA A 1 183 ? 31.067 -2.288 38.868 1.00 7.39 172 ALA A N 1
ATOM 1386 C CA . ALA A 1 183 ? 32.338 -2.899 38.545 1.00 7.11 172 ALA A CA 1
ATOM 1387 C C . ALA A 1 183 ? 33.219 -1.963 37.703 1.00 7.85 172 ALA A C 1
ATOM 1388 O O . ALA A 1 183 ? 34.441 -1.923 37.869 1.00 8.20 172 ALA A O 1
ATOM 1390 N N . SER A 1 184 ? 32.590 -1.228 36.812 1.00 7.97 173 SER A N 1
ATOM 1391 C CA . SER A 1 184 ? 33.312 -0.347 35.879 1.00 8.66 173 SER A CA 1
ATOM 1392 C C . SER A 1 184 ? 34.064 0.750 36.613 1.00 9.06 173 SER A C 1
ATOM 1393 O O . SER A 1 184 ? 35.004 1.290 36.005 1.00 9.90 173 SER A O 1
ATOM 1396 N N . THR A 1 185 ? 33.703 1.075 37.844 1.00 8.32 174 THR A N 1
ATOM 1397 C CA . THR A 1 185 ? 34.433 2.100 38.574 1.00 9.25 174 THR A CA 1
ATOM 1398 C C . THR A 1 185 ? 35.822 1.657 38.974 1.00 8.96 174 THR A C 1
ATOM 1399 O O . THR A 1 185 ? 36.627 2.486 39.468 1.00 10.68 174 THR A O 1
ATOM 1403 N N . LEU A 1 186 ? 36.192 0.383 38.750 1.00 8.30 175 LEU A N 1
ATOM 1404 C CA . LEU A 1 186 ? 37.539 -0.075 38.969 1.00 8.63 175 LEU A CA 1
ATOM 1405 C C . LEU A 1 186 ? 38.456 0.176 37.758 1.00 8.87 175 LEU A C 1
ATOM 1406 O O . LEU A 1 186 ? 39.681 0.001 37.837 1.00 10.00 175 LEU A O 1
ATOM 1411 N N . LYS A 1 187 ? 37.888 0.574 36.633 1.00 9.36 176 LYS A N 1
ATOM 1412 C CA . LYS A 1 187 ? 38.710 0.754 35.429 1.00 10.38 176 LYS A CA 1
ATOM 1413 C C . LYS A 1 187 ? 39.944 1.661 35.614 1.00 11.00 176 LYS A C 1
ATOM 1414 O O . LYS A 1 187 ? 41.037 1.314 35.130 1.00 11.49 176 LYS A O 1
ATOM 1420 N N . PRO A 1 188 ? 39.845 2.784 36.305 1.00 11.20 177 PRO A N 1
ATOM 1421 C CA . PRO A 1 188 ? 41.035 3.666 36.445 1.00 11.75 177 PRO A CA 1
ATOM 1422 C C . PRO A 1 188 ? 42.218 3.017 37.055 1.00 11.23 177 PRO A C 1
ATOM 1423 O O . PRO A 1 188 ? 43.350 3.313 36.720 1.00 13.43 177 PRO A O 1
ATOM 1427 N N . MET A 1 189 ? 41.955 2.093 37.972 1.00 10.81 178 MET A N 1
ATOM 1428 C CA . MET A 1 189 ? 43.020 1.453 38.694 1.00 11.36 178 MET A CA 1
ATOM 1429 C C . MET A 1 189 ? 43.804 0.427 37.842 1.00 11.77 178 MET A C 1
ATOM 1430 O O . MET A 1 189 ? 44.823 -0.117 38.278 1.00 13.70 178 MET A O 1
ATOM 1435 N N . LEU A 1 190 ? 43.257 0.078 36.670 1.00 12.04 179 LEU A N 1
ATOM 1436 C CA . LEU A 1 190 ? 43.833 -0.912 35.761 1.00 12.69 179 LEU A CA 1
ATOM 1437 C C . LEU A 1 190 ? 44.657 -0.244 34.625 1.00 11.51 179 LEU A C 1
ATOM 1438 O O . LEU A 1 190 ? 44.962 -0.883 33.632 1.00 15.96 179 LEU A O 1
ATOM 1443 N N . ALA A 1 191 ? 45.003 1.029 34.799 1.00 14.34 180 ALA A N 1
ATOM 1444 C CA . ALA A 1 191 ? 45.610 1.790 33.726 1.00 16.73 180 ALA A CA 1
ATOM 1445 C C . ALA A 1 191 ? 46.970 1.184 33.267 1.00 16.31 180 ALA A C 1
ATOM 1446 O O . ALA A 1 191 ? 47.344 1.445 32.100 1.00 18.40 180 ALA A O 1
ATOM 1448 N N . ALA A 1 192 ? 47.739 0.471 34.134 1.00 14.49 181 ALA A N 1
ATOM 1449 C CA . ALA A 1 192 ? 49.104 0.142 33.798 1.00 13.93 181 ALA A CA 1
ATOM 1450 C C . ALA A 1 192 ? 49.074 -0.864 32.649 1.00 13.22 181 ALA A C 1
ATOM 1451 O O . ALA A 1 192 ? 48.099 -1.625 32.461 1.00 14.12 181 ALA A O 1
ATOM 1453 N N . GLY A 1 193 ? 50.184 -0.936 31.913 1.00 13.86 182 GLY A N 1
ATOM 1454 C CA . GLY A 1 193 ? 50.275 -1.704 30.700 1.00 14.56 182 GLY A CA 1
ATOM 1455 C C . GLY A 1 193 ? 50.231 -3.232 30.846 1.00 13.60 182 GLY A C 1
ATOM 1456 O O . GLY A 1 193 ? 49.997 -3.912 29.874 1.00 15.41 182 GLY A O 1
ATOM 1457 N N . ASN A 1 194 ? 50.445 -3.763 32.063 1.00 11.63 183 ASN A N 1
ATOM 1458 C CA . ASN A 1 194 ? 50.291 -5.164 32.308 1.00 10.99 183 ASN A CA 1
ATOM 1459 C C . ASN A 1 194 ? 48.849 -5.634 32.541 1.00 10.85 183 ASN A C 1
ATOM 1460 O O . ASN A 1 194 ? 48.641 -6.809 32.740 1.00 11.15 183 ASN A O 1
ATOM 1465 N N . CYS A 1 195 ? 47.910 -4.696 32.532 1.00 10.49 184 CYS A N 1
ATOM 1466 C CA . CYS A 1 195 ? 46.511 -4.981 32.830 1.00 10.32 184 CYS A CA 1
ATOM 1467 C C . CYS A 1 195 ? 45.664 -4.601 31.648 1.00 10.01 184 CYS A C 1
ATOM 1468 O O . CYS A 1 195 ? 45.846 -3.517 31.055 1.00 14.12 184 CYS A O 1
ATOM 1471 N N . VAL A 1 196 ? 44.676 -5.432 31.349 1.00 10.03 185 VAL A N 1
ATOM 1472 C CA . VAL A 1 196 ? 43.685 -5.103 30.329 1.00 9.84 185 VAL A CA 1
ATOM 1473 C C . VAL A 1 196 ? 42.302 -5.356 30.863 1.00 9.53 185 VAL A C 1
ATOM 1474 O O . VAL A 1 196 ? 42.077 -6.364 31.498 1.00 11.10 185 VAL A O 1
ATOM 1478 N N . ALA A 1 197 ? 41.354 -4.486 30.552 1.00 10.32 186 ALA A N 1
ATOM 1479 C CA . ALA A 1 197 ? 39.970 -4.606 30.996 1.00 10.02 186 ALA A CA 1
ATOM 1480 C C . ALA A 1 197 ? 39.020 -4.833 29.852 1.00 9.98 186 ALA A C 1
ATOM 1481 O O . ALA A 1 197 ? 39.103 -4.177 28.807 1.00 12.63 186 ALA A O 1
ATOM 1483 N N . ILE A 1 198 ? 38.114 -5.799 30.037 1.00 9.19 187 ILE A N 1
ATOM 1484 C CA . ILE A 1 198 ? 36.931 -6.026 29.239 1.00 9.80 187 ILE A CA 1
ATOM 1485 C C . ILE A 1 198 ? 35.763 -5.469 30.089 1.00 9.23 187 ILE A C 1
ATOM 1486 O O . ILE A 1 198 ? 35.619 -5.820 31.221 1.00 11.40 187 ILE A O 1
ATOM 1491 N N . GLU A 1 199 ? 34.939 -4.605 29.497 1.00 9.51 188 GLU A N 1
ATOM 1492 C CA . GLU A 1 199 ? 33.769 -4.035 30.171 1.00 9.14 188 GLU A CA 1
ATOM 1493 C C . GLU A 1 199 ? 32.554 -4.416 29.380 1.00 8.58 188 GLU A C 1
ATOM 1494 O O . GLU A 1 199 ? 32.527 -4.247 28.172 1.00 10.79 188 GLU A O 1
ATOM 1500 N N A SER A 1 200 ? 31.484 -4.818 30.074 0.54 7.75 189 SER A N 1
ATOM 1501 N N B SER A 1 200 ? 31.489 -4.796 30.092 0.46 8.56 189 SER A N 1
ATOM 1502 C CA A SER A 1 200 ? 30.196 -4.946 29.414 0.54 7.09 189 SER A CA 1
ATOM 1503 C CA B SER A 1 200 ? 30.231 -5.111 29.445 0.46 9.28 189 SER A CA 1
ATOM 1504 C C A SER A 1 200 ? 29.085 -4.676 30.414 0.54 6.91 189 SER A C 1
ATOM 1505 C C B SER A 1 200 ? 29.094 -4.754 30.422 0.46 8.29 189 SER A C 1
ATOM 1506 O O A SER A 1 200 ? 29.312 -4.720 31.607 0.54 7.75 189 SER A O 1
ATOM 1507 O O B SER A 1 200 ? 29.322 -4.681 31.618 0.46 8.61 189 SER A O 1
ATOM 1512 N N . PRO A 1 201 ? 27.889 -4.588 29.903 1.00 7.96 190 PRO A N 1
ATOM 1513 C CA . PRO A 1 201 ? 26.723 -4.544 30.780 1.00 7.62 190 PRO A CA 1
ATOM 1514 C C . PRO A 1 201 ? 26.655 -5.807 31.644 1.00 7.29 190 PRO A C 1
ATOM 1515 O O . PRO A 1 201 ? 27.132 -6.880 31.312 1.00 8.29 190 PRO A O 1
ATOM 1519 N N . HIS A 1 202 ? 25.991 -5.625 32.787 1.00 7.37 191 HIS A N 1
ATOM 1520 C CA . HIS A 1 202 ? 25.791 -6.677 33.752 1.00 7.46 191 HIS A CA 1
ATOM 1521 C C . HIS A 1 202 ? 24.884 -7.764 33.165 1.00 6.53 191 HIS A C 1
ATOM 1522 O O . HIS A 1 202 ? 23.951 -7.498 32.417 1.00 6.99 191 HIS A O 1
ATOM 1529 N N . PRO A 1 203 ? 25.130 -9.051 33.548 1.00 6.82 192 PRO A N 1
ATOM 1530 C CA . PRO A 1 203 ? 24.299 -10.157 33.016 1.00 6.74 192 PRO A CA 1
ATOM 1531 C C . PRO A 1 203 ? 22.923 -10.281 33.588 1.00 6.95 192 PRO A C 1
ATOM 1532 O O . PRO A 1 203 ? 22.179 -11.163 33.100 1.00 7.60 192 PRO A O 1
ATOM 1536 N N . SER A 1 204 ? 22.499 -9.493 34.566 1.00 7.38 193 SER A N 1
ATOM 1537 C CA . SER A 1 204 ? 21.136 -9.616 35.007 1.00 8.45 193 SER A CA 1
ATOM 1538 C C . SER A 1 204 ? 20.161 -9.314 33.892 1.00 7.44 193 SER A C 1
ATOM 1539 O O . SER A 1 204 ? 20.485 -8.529 32.980 1.00 7.83 193 SER A O 1
ATOM 1542 N N . PRO A 1 205 ? 18.936 -9.811 33.970 1.00 7.99 194 PRO A N 1
ATOM 1543 C CA . PRO A 1 205 ? 17.952 -9.489 32.973 1.00 8.37 194 PRO A CA 1
ATOM 1544 C C . PRO A 1 205 ? 17.715 -7.972 32.775 1.00 9.51 194 PRO A C 1
ATOM 1545 O O . PRO A 1 205 ? 17.195 -7.618 31.725 1.00 12.03 194 PRO A O 1
ATOM 1549 N N . LEU A 1 206 ? 17.996 -7.147 33.773 1.00 9.77 195 LEU A N 1
ATOM 1550 C CA . LEU A 1 206 ? 17.708 -5.727 33.547 1.00 10.62 195 LEU A CA 1
ATOM 1551 C C . LEU A 1 206 ? 18.689 -5.057 32.579 1.00 10.67 195 LEU A C 1
ATOM 1552 O O . LEU A 1 206 ? 18.344 -3.987 32.076 1.00 15.23 195 LEU A O 1
ATOM 1557 N N . SER A 1 207 ? 19.854 -5.657 32.342 1.00 8.65 196 SER A N 1
ATOM 1558 C CA . SER A 1 207 ? 20.834 -5.074 31.471 1.00 8.30 196 SER A CA 1
ATOM 1559 C C . SER A 1 207 ? 21.461 -6.011 30.447 1.00 7.71 196 SER A C 1
ATOM 1560 O O . SER A 1 207 ? 22.164 -5.528 29.586 1.00 8.62 196 SER A O 1
ATOM 1563 N N . ALA A 1 208 ? 21.226 -7.333 30.533 1.00 7.49 197 ALA A N 1
ATOM 1564 C CA . ALA A 1 208 ? 22.015 -8.228 29.706 1.00 7.55 197 ALA A CA 1
ATOM 1565 C C . ALA A 1 208 ? 21.814 -7.966 28.226 1.00 7.77 197 ALA A C 1
ATOM 1566 O O . ALA A 1 208 ? 22.762 -8.192 27.427 1.00 8.45 197 ALA A O 1
ATOM 1568 N N A SER A 1 209 ? 20.609 -7.555 27.815 0.68 7.24 198 SER A N 1
ATOM 1569 N N B SER A 1 209 ? 20.625 -7.467 27.826 0.32 11.30 198 SER A N 1
ATOM 1570 C CA A SER A 1 209 ? 20.318 -7.349 26.410 0.68 8.34 198 SER A CA 1
ATOM 1571 C CA B SER A 1 209 ? 20.290 -7.243 26.408 0.32 12.68 198 SER A CA 1
ATOM 1572 C C A SER A 1 209 ? 20.921 -6.009 25.850 0.68 9.24 198 SER A C 1
ATOM 1573 C C B SER A 1 209 ? 21.011 -6.027 25.819 0.32 11.00 198 SER A C 1
ATOM 1574 O O A SER A 1 209 ? 20.703 -5.732 24.705 0.68 10.64 198 SER A O 1
ATOM 1575 O O B SER A 1 209 ? 21.030 -5.841 24.618 0.32 10.51 198 SER A O 1
ATOM 1580 N N . ARG A 1 210 ? 21.644 -5.268 26.710 1.00 9.13 199 ARG A N 1
ATOM 1581 C CA . ARG A 1 210 ? 22.332 -4.032 26.292 1.00 9.85 199 ARG A CA 1
ATOM 1582 C C . ARG A 1 210 ? 23.745 -4.312 25.815 1.00 9.26 199 ARG A C 1
ATOM 1583 O O . ARG A 1 210 ? 24.458 -3.407 25.459 1.00 11.84 199 ARG A O 1
ATOM 1591 N N . GLY A 1 211 ? 24.161 -5.584 25.848 1.00 9.14 200 GLY A N 1
ATOM 1592 C CA . GLY A 1 211 ? 25.521 -5.909 25.374 1.00 10.10 200 GLY A CA 1
ATOM 1593 C C . GLY A 1 211 ? 26.224 -7.010 26.147 1.00 9.00 200 GLY A C 1
ATOM 1594 O O . GLY A 1 211 ? 27.356 -7.285 25.808 1.00 10.48 200 GLY A O 1
ATOM 1595 N N . PHE A 1 212 ? 25.622 -7.575 27.188 1.00 8.15 201 PHE A N 1
ATOM 1596 C CA . PHE A 1 212 ? 26.239 -8.766 27.798 1.00 7.51 201 PHE A CA 1
ATOM 1597 C C . PHE A 1 212 ? 26.145 -9.976 26.856 1.00 7.50 201 PHE A C 1
ATOM 1598 O O . PHE A 1 212 ? 27.161 -10.627 26.569 1.00 7.63 201 PHE A O 1
ATOM 1606 N N . PHE A 1 213 ? 24.969 -10.256 26.343 1.00 7.24 202 PHE A N 1
ATOM 1607 C CA . PHE A 1 213 ? 24.855 -11.374 25.385 1.00 7.63 202 PHE A CA 1
ATOM 1608 C C . PHE A 1 213 ? 25.624 -10.993 24.137 1.00 7.82 202 PHE A C 1
ATOM 1609 O O . PHE A 1 213 ? 25.495 -9.881 23.607 1.00 9.21 202 PHE A O 1
ATOM 1617 N N . GLY A 1 214 ? 26.442 -11.912 23.656 1.00 8.08 203 GLY A N 1
ATOM 1618 C CA . GLY A 1 214 ? 27.289 -11.696 22.508 1.00 8.70 203 GLY A CA 1
ATOM 1619 C C . GLY A 1 214 ? 28.628 -11.104 22.829 1.00 8.39 203 GLY A C 1
ATOM 1620 O O . GLY A 1 214 ? 29.454 -10.946 21.917 1.00 9.83 203 GLY A O 1
ATOM 1621 N N . SER A 1 215 ? 28.928 -10.820 24.093 1.00 7.91 204 SER A N 1
ATOM 1622 C CA . SER A 1 215 ? 30.158 -10.190 24.477 1.00 7.95 204 SER A CA 1
ATOM 1623 C C . SER A 1 215 ? 31.379 -11.100 24.465 1.00 7.89 204 SER A C 1
ATOM 1624 O O . SER A 1 215 ? 32.492 -10.583 24.485 1.00 9.39 204 SER A O 1
ATOM 1627 N N A ARG A 1 216 ? 31.162 -12.404 24.504 0.61 7.66 205 ARG A N 1
ATOM 1628 N N B ARG A 1 216 ? 31.225 -12.393 24.432 0.39 7.83 205 ARG A N 1
ATOM 1629 C CA A ARG A 1 216 ? 32.235 -13.426 24.425 0.61 8.01 205 ARG A CA 1
ATOM 1630 C CA B ARG A 1 216 ? 32.398 -13.241 24.317 0.39 7.39 205 ARG A CA 1
ATOM 1631 C C A ARG A 1 216 ? 33.409 -13.161 25.345 0.61 7.50 205 ARG A C 1
ATOM 1632 C C B ARG A 1 216 ? 33.481 -12.972 25.334 0.39 6.84 205 ARG A C 1
ATOM 1633 O O A ARG A 1 216 ? 34.577 -13.155 24.949 0.61 8.51 205 ARG A O 1
ATOM 1634 O O B ARG A 1 216 ? 34.643 -12.867 24.979 0.39 6.73 205 ARG A O 1
ATOM 1649 N N . PRO A 1 217 ? 33.149 -12.898 26.642 1.00 7.25 206 PRO A N 1
ATOM 1650 C CA . PRO A 1 217 ? 34.201 -12.489 27.550 1.00 7.47 206 PRO A CA 1
ATOM 1651 C C . PRO A 1 217 ? 35.256 -13.558 27.806 1.00 6.74 206 PRO A C 1
ATOM 1652 O O . PRO A 1 217 ? 36.371 -13.241 28.145 1.00 7.66 206 PRO A O 1
ATOM 1656 N N . PHE A 1 218 ? 34.848 -14.824 27.747 1.00 7.28 207 PHE A N 1
ATOM 1657 C CA . PHE A 1 218 ? 35.725 -15.908 28.141 1.00 7.28 207 PHE A CA 1
ATOM 1658 C C . PHE A 1 218 ? 36.823 -16.143 27.084 1.00 7.53 207 PHE A C 1
ATOM 1659 O O . PHE A 1 218 ? 37.992 -16.236 27.418 1.00 7.80 207 PHE A O 1
ATOM 1667 N N . SER A 1 219 ? 36.383 -16.221 25.851 1.00 7.67 208 SER A N 1
ATOM 1668 C CA A SER A 1 219 ? 37.355 -16.341 24.750 0.50 9.67 208 SER A CA 1
ATOM 1669 C CA B SER A 1 219 ? 37.384 -16.368 24.784 0.50 8.38 208 SER A CA 1
ATOM 1670 C C . SER A 1 219 ? 38.223 -15.101 24.644 1.00 8.60 208 SER A C 1
ATOM 1671 O O . SER A 1 219 ? 39.435 -15.195 24.396 1.00 9.78 208 SER A O 1
ATOM 1676 N N . ARG A 1 220 ? 37.613 -13.917 24.795 1.00 8.17 209 ARG A N 1
ATOM 1677 C CA . ARG A 1 220 ? 38.417 -12.683 24.711 1.00 8.17 209 ARG A CA 1
ATOM 1678 C C . ARG A 1 220 ? 39.458 -12.617 25.810 1.00 7.55 209 ARG A C 1
ATOM 1679 O O . ARG A 1 220 ? 40.607 -12.254 25.580 1.00 8.40 209 ARG A O 1
ATOM 1687 N N . ALA A 1 221 ? 39.062 -13.014 27.043 1.00 7.46 210 ALA A N 1
ATOM 1688 C CA . ALA A 1 221 ? 40.020 -12.996 28.123 1.00 7.64 210 ALA A CA 1
ATOM 1689 C C . ALA A 1 221 ? 41.200 -13.877 27.790 1.00 7.81 210 ALA A C 1
ATOM 1690 O O . ALA A 1 221 ? 42.360 -13.557 28.080 1.00 8.09 210 ALA A O 1
ATOM 1692 N N . ASN A 1 222 ? 40.920 -15.078 27.245 1.00 8.15 211 ASN A N 1
ATOM 1693 C CA . ASN A 1 222 ? 42.012 -15.977 26.900 1.00 8.43 211 ASN A CA 1
ATOM 1694 C C . ASN A 1 222 ? 42.902 -15.438 25.801 1.00 8.29 211 ASN A C 1
ATOM 1695 O O . ASN A 1 222 ? 44.109 -15.633 25.840 1.00 9.62 211 ASN A O 1
ATOM 1700 N N . GLU A 1 223 ? 42.306 -14.851 24.784 1.00 8.98 212 GLU A N 1
ATOM 1701 C CA . GLU A 1 223 ? 43.116 -14.170 23.742 1.00 9.38 212 GLU A CA 1
ATOM 1702 C C . GLU A 1 223 ? 44.053 -13.131 24.334 1.00 9.19 212 GLU A C 1
ATOM 1703 O O . GLU A 1 223 ? 45.233 -13.058 23.967 1.00 9.81 212 GLU A O 1
ATOM 1709 N N . LEU A 1 224 ? 43.523 -12.345 25.272 1.00 8.77 213 LEU A N 1
ATOM 1710 C CA . LEU A 1 224 ? 44.318 -11.305 25.915 1.00 9.00 213 LEU A CA 1
ATOM 1711 C C . LEU A 1 224 ? 45.430 -11.920 26.738 1.00 9.00 213 LEU A C 1
ATOM 1712 O O . LEU A 1 224 ? 46.571 -11.461 26.700 1.00 10.43 213 LEU A O 1
ATOM 1717 N N . LEU A 1 225 ? 45.132 -12.990 27.493 1.00 8.30 214 LEU A N 1
ATOM 1718 C CA . LEU A 1 225 ? 46.186 -13.637 28.299 1.00 8.79 214 LEU A CA 1
ATOM 1719 C C . LEU A 1 225 ? 47.297 -14.156 27.367 1.00 10.02 214 LEU A C 1
ATOM 1720 O O . LEU A 1 225 ? 48.466 -13.939 27.669 1.00 10.86 214 LEU A O 1
ATOM 1725 N N . VAL A 1 226 ? 46.911 -14.854 26.324 1.00 10.36 215 VAL A N 1
ATOM 1726 C CA . VAL A 1 226 ? 47.910 -15.426 25.422 1.00 13.55 215 VAL A CA 1
ATOM 1727 C C . VAL A 1 226 ? 48.746 -14.308 24.819 1.00 11.93 215 VAL A C 1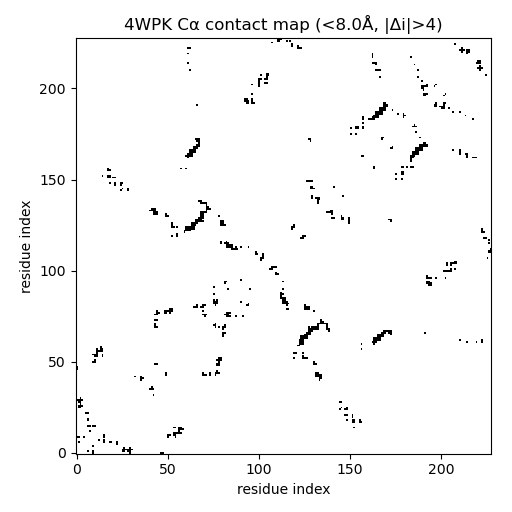
ATOM 1728 O O . VAL A 1 226 ? 49.983 -14.422 24.702 1.00 14.50 215 VAL A O 1
ATOM 1732 N N . GLY A 1 227 ? 48.125 -13.194 24.475 1.00 12.39 216 GLY A N 1
ATOM 1733 C CA . GLY A 1 227 ? 48.857 -12.053 23.901 1.00 12.35 216 GLY A CA 1
ATOM 1734 C C . GLY A 1 227 ? 49.818 -11.368 24.871 1.00 12.35 216 GLY A C 1
ATOM 1735 O O . GLY A 1 227 ? 50.645 -10.573 24.450 1.00 14.92 216 GLY A O 1
ATOM 1736 N N . MET A 1 228 ? 49.686 -11.678 26.176 1.00 11.04 217 MET A N 1
ATOM 1737 C CA . MET A 1 228 ? 50.574 -11.187 27.219 1.00 11.61 217 MET A CA 1
ATOM 1738 C C . MET A 1 228 ? 51.550 -12.245 27.706 1.00 12.13 217 MET A C 1
ATOM 1739 O O . MET A 1 228 ? 52.327 -12.012 28.607 1.00 13.52 217 MET A O 1
ATOM 1744 N N . GLY A 1 229 ? 51.528 -13.416 27.070 1.00 13.65 218 GLY A N 1
ATOM 1745 C CA . GLY A 1 229 ? 52.430 -14.489 27.463 1.00 16.61 218 GLY A CA 1
ATOM 1746 C C . GLY A 1 229 ? 51.967 -15.341 28.626 1.00 15.79 218 GLY A C 1
ATOM 1747 O O . GLY A 1 229 ? 52.765 -16.136 29.182 1.00 20.39 218 GLY A O 1
ATOM 1748 N N . ALA A 1 230 ? 50.711 -15.198 29.017 1.00 13.32 219 ALA A N 1
ATOM 1749 C CA . ALA A 1 230 ? 50.163 -15.974 30.094 1.00 12.62 219 ALA A CA 1
ATOM 1750 C C . ALA A 1 230 ? 49.384 -17.158 29.589 1.00 13.39 219 ALA A C 1
ATOM 1751 O O . ALA A 1 230 ? 48.907 -17.161 28.431 1.00 14.61 219 ALA A O 1
ATOM 1753 N N . GLU A 1 231 ? 49.190 -18.117 30.469 1.00 14.08 220 GLU A N 1
ATOM 1754 C CA . GLU A 1 231 ? 48.356 -19.269 30.123 1.00 13.25 220 GLU A CA 1
ATOM 1755 C C . GLU A 1 231 ? 46.892 -18.920 30.111 1.00 11.10 220 GLU A C 1
ATOM 1756 O O . GLU A 1 231 ? 46.420 -18.192 31.026 1.00 11.64 220 GLU A O 1
ATOM 1762 N N . PRO A 1 232 ? 46.119 -19.410 29.162 1.00 11.41 221 PRO A N 1
ATOM 1763 C CA . PRO A 1 232 ? 44.674 -19.159 29.183 1.00 10.57 221 PRO A CA 1
ATOM 1764 C C . PRO A 1 232 ? 43.999 -19.853 30.351 1.00 10.47 221 PRO A C 1
ATOM 1765 O O . PRO A 1 232 ? 44.536 -20.812 30.904 1.00 11.91 221 PRO A O 1
ATOM 1769 N N . ILE A 1 233 ? 42.807 -19.401 30.708 1.00 9.60 222 ILE A N 1
ATOM 1770 C CA . ILE A 1 233 ? 41.997 -20.089 31.702 1.00 9.93 222 ILE A CA 1
ATOM 1771 C C . ILE A 1 233 ? 41.319 -21.285 31.040 1.00 9.80 222 ILE A C 1
ATOM 1772 O O . ILE A 1 233 ? 40.764 -21.155 29.967 1.00 9.79 222 ILE A O 1
ATOM 1777 N N . ASP A 1 234 ? 41.257 -22.458 31.738 1.00 10.35 223 ASP A N 1
ATOM 1778 C CA . ASP A 1 234 ? 40.329 -23.509 31.336 1.00 10.70 223 ASP A CA 1
ATOM 1779 C C . ASP A 1 234 ? 38.984 -23.150 31.995 1.00 9.12 223 ASP A C 1
ATOM 1780 O O . ASP A 1 234 ? 38.771 -23.351 33.172 1.00 9.33 223 ASP A O 1
ATOM 1785 N N . TRP A 1 235 ? 38.079 -22.648 31.157 1.00 8.76 224 TRP A N 1
ATOM 1786 C CA . TRP A 1 235 ? 36.771 -22.240 31.653 1.00 7.93 2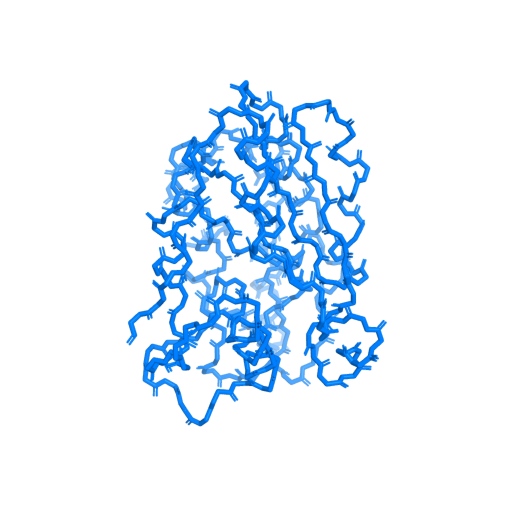24 TRP A CA 1
ATOM 1787 C C . TRP A 1 235 ? 35.815 -23.405 31.824 1.00 7.58 224 TRP A C 1
ATOM 1788 O O . TRP A 1 235 ? 34.722 -23.219 32.351 1.00 7.42 224 TRP A O 1
ATOM 1799 N N A ARG A 1 236 ? 36.142 -24.611 31.3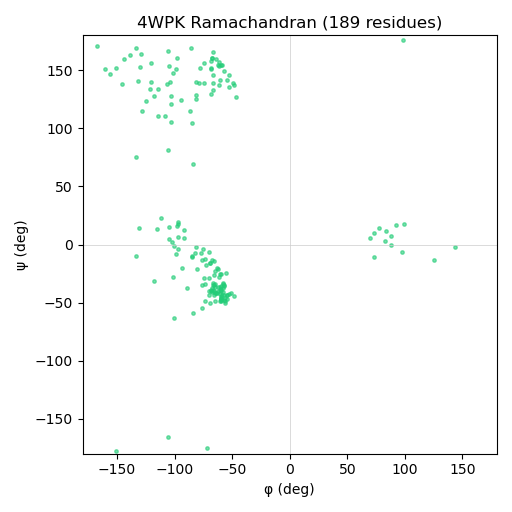52 0.61 8.67 225 ARG A N 1
ATOM 1800 N N B ARG A 1 236 ? 36.137 -24.590 31.310 0.39 8.53 225 ARG A N 1
ATOM 1801 C CA A ARG A 1 236 ? 35.156 -25.698 31.293 0.61 8.38 225 ARG A CA 1
ATOM 1802 C CA B ARG A 1 236 ? 35.149 -25.669 31.235 0.39 8.44 225 ARG A CA 1
ATOM 1803 C C A ARG A 1 236 ? 34.685 -26.124 32.660 0.61 7.67 225 ARG A C 1
ATOM 1804 C C B ARG A 1 236 ? 34.688 -26.127 32.610 0.39 7.48 225 ARG A C 1
ATOM 1805 O O A ARG A 1 236 ? 35.489 -26.527 33.514 0.61 8.46 225 ARG A O 1
ATOM 1806 O O B ARG A 1 236 ? 35.514 -26.548 33.426 0.39 8.58 225 ARG A O 1
ATOM 1821 N N . LEU A 1 237 ? 33.387 -26.032 32.869 1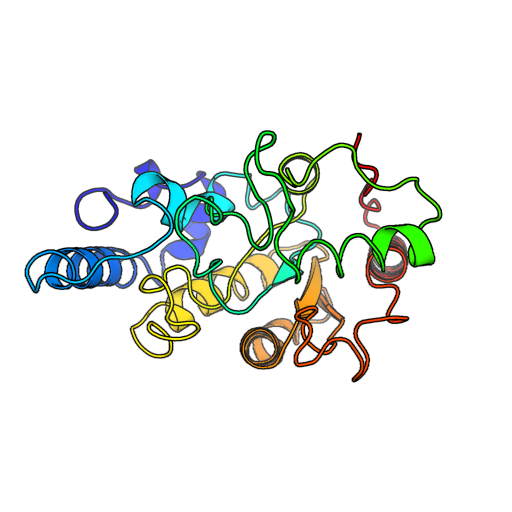.00 7.91 226 LEU A N 1
ATOM 1822 C CA . LEU A 1 237 ? 32.780 -26.497 34.096 1.00 8.45 226 LEU A CA 1
ATOM 1823 C C . LEU A 1 237 ? 32.224 -27.902 33.839 1.00 9.96 226 LEU A C 1
ATOM 1824 O O . LEU A 1 237 ? 31.732 -28.177 32.742 1.00 12.03 226 LEU A O 1
ATOM 1829 N N . PRO A 1 238 ? 32.196 -28.745 34.864 1.00 11.26 227 PRO A N 1
ATOM 1830 C CA . PRO A 1 238 ? 31.602 -30.079 34.664 1.00 13.07 227 PRO A CA 1
ATOM 1831 C C . PRO A 1 238 ? 30.125 -30.058 34.569 1.00 13.28 227 PRO A C 1
ATOM 1832 O O . PRO A 1 238 ? 29.484 -31.037 34.214 1.00 20.32 227 PRO A O 1
#

B-factor: mean 13.46, std 10.17, range [5.63, 109.74]

Nearest PDB structures (foldseek):
  8i6d-assembly1_A  TM=9.905E-01  e=8.760E-45  Mycobacterium tuberculosis H37Rv
  8i63-assembly1_A  TM=9.597E-01  e=3.689E-41  Mycobacterium tuberculosis H37Rv
  3zor-assembly1_A  TM=9.282E-01  e=8.452E-27  Bacillus subtilis subsp. subtilis str. 168
  8ail-assembly1_M  TM=9.185E-01  e=1.591E-26  Bacillus wiedmannii
  3tr7-assembly1_A  TM=9.272E-01  e=5.485E-25  Coxiella burnetii

InterPro domains:
  IPR002043 Uracil-DNA glycosylase family 1 [MF_00148] (11-225)
  IPR002043 Uracil-DNA glycosylase family 1 [PTHR11264] (7-226)
  IPR002043 Uracil-DNA glycosylase family 1 [TIGR00628] (13-216)
  IPR002043 Uracil-DNA glycosylase family 1 [cd10027] (26-224)
  IPR005122 Uracil-DNA glycosylase-like [PF03167] (57-214)
  IPR005122 Uracil-DNA glycosylase-like [SM00986] (53-214)
  IPR018085 Uracil-DNA glycosylase, active site [PS00130] (61-70)
  IPR036895 Uracil-DNA glycosylase-like domain superfamily [G3DSA:3.40.470.10] (1-227)
  IPR036895 Uracil-DNA glycosylase-like domain superfamily [SSF52141] (9-226)

Sequence (228 aa):
SMTARPLSELVERGWAAALEPVADQQVAHMGQFLRAEIIAAGRRYLPAGSNVLRAFTFPFDNNVRVLLIVGQDPYPTPGHAVGLSFSVAPDVRPWPRSSLANIFDDEYTADLGYPLPSNGDLTTPWAQRGVLLLNRVLTVRPSNPASHRGKGWEAVTECAIRRALAARAAPLVAILWGRDASTLKPMLAAGNCVAIESSPHPSPLSASSRGFFGSRRPFSSRANELLVGMGAEPIDWRRLP

CATH classification: 3.40.470.10

Organism: Mycobacterium tuberculosis (strain ATCC 25618 / H37Rv) (NCBI:txid83332)

Radius of gyration: 16.59 Å; Cα contacts (8 Å, |Δi|>4): 462; chains: 1; bounding box: 39×34×44 Å

Solvent-accessible surface area: 10093 Å² total; per-residue (Å²): 94,16,26,69,134,78,16,91,103,39,11,35,170,5,1,17,72,14,0,126,109,13,43,126,52,2,30,90,0,8,93,33,8,141,57,17,105,91,61,63,95,178,43,25,1,58,40,110,39,3,10,67,5,0,67,42,63,19,97,65,10,59,0,0,1,0,0,48,22,8,24,38,68,80,64,36,19,24,15,4,2,16,0,1,32,79,98,22,187,119,63,13,186,14,0,42,26,1,0,76,2,0,38,56,24,38,64,64,80,103,7,87,48,0,31,2,20,22,2,4,118,81,3,4,5,2,0,12,16,2,11,0,0,96,22,86,64,86,25,39,4,120,63,97,19,0,42,46,0,0,53,14,0,0,117,20,0,9,87,28,117,31,44,0,0,0,0,1,2,11,188,28,0,39,72,0,90,92,37,6,88,55,82,46,14,43,25,4,85,16,43,35,0,26,76,154,17,1,102,150,33,0,83,46,14,93,0,0,34,92,0,26,118,58,0,92,70,61,73,17,122,58,5,82,2,107,5,118

GO terms:
  GO:0004844 uracil DNA N-glycosylase activity (F, IDA)
  GO:0006284 base-excision repair (P, IDA)

Secondary structure (DSSP, 8-state):
-TTTS-HHHHS-HHHHHHTGGGHHHHHHHHHHHHHHHHHT---BS-GGGTTGGGGS-GGG-SEEEEESS--SSTTT--SSTT---TT--SPPHHHHHHHHHHHHHH-PPPPSSS--HHHHTTTEEEEESS--BBTTBTTTTTTSSHHHHHHHHHHHHHHSSS-EEEEEESHHHHTTGGGG-STTEEEEEE--SSTTTGGGTTTT--HHHHHHHHHHHTTPPPP-----

Foldseek 3Di:
DLLPDWLVVLADPQLSVLQVVCGVLSNVVVVVQVVCVVVPFHKDDPPSQLQVLRRQDLVQAAEEEEAAEADQAHQAGRNFALAHPQPDPDGPQLLVLVQVLVCVQPVADRFNGRHQVVQSNQRYRRYYCARMDTHPDPCRCPPVRSNVRVLSSLLSSLPDPAAHEYEQEADSSCVSVVSNPDPSYYYDYAYHSHPVTCVVGVRPSSPQVVSQVVQVVNVHHHTPNDHD